Protein AF-A0A6A4FT53-F1 (afdb_monomer)

Foldseek 3Di:
DDPAAAAPLFDPVVVVLVVVLQVVQVVVVAGLLCLQQPFFAAAALAACVVVVQLLQLLQVLRQLQSVLLLCQLLQAHHHDPVVVVVSVVSLLVSLLSLLASLLLLCLVQFQQQSQLSCVVLVCPLSRSQSHFDACPAQLNVVDPADHDDHLRVCVVPPVPVSVQCSVSSRHHCSSCVRGQPGPLSVQQSLLQLQPPPPDPSSHHDLSSLLSHLLVVVDPQDHDPSSDDDCVDGSNVNSNPPPSSPVSNVVQVVCVVVVNRDRDGHDDDDQVVCVDPNRDHQADPVRHGSYHYRDPCNPDRSVRVSVVVPPPPPPDPDDPPPPDPPPDDDDDDDDDDDDDDDDDDDDDDDDDDDDDDDDDDDDDDDDD

pLDDT: mean 78.44, std 23.74, range [24.5, 98.5]

Structure (mmCIF, N/CA/C/O backbone):
data_AF-A0A6A4FT53-F1
#
_entry.id   AF-A0A6A4FT53-F1
#
loop_
_atom_site.group_PDB
_atom_site.id
_atom_site.type_symbol
_atom_site.label_atom_id
_atom_site.label_alt_id
_atom_site.label_comp_id
_atom_site.label_asym_id
_atom_site.label_entity_id
_atom_site.label_seq_id
_atom_site.pdbx_PDB_ins_code
_atom_site.Cartn_x
_atom_site.Cartn_y
_atom_site.Cartn_z
_atom_site.occupancy
_atom_site.B_iso_or_equiv
_atom_site.auth_seq_id
_atom_site.auth_comp_id
_atom_site.auth_asym_id
_atom_site.auth_atom_id
_atom_site.pdbx_PDB_model_num
ATOM 1 N N . MET A 1 1 ? 17.386 -10.279 -20.161 1.00 76.44 1 MET A N 1
ATOM 2 C CA . MET A 1 1 ? 16.541 -9.718 -21.239 1.00 76.44 1 MET A CA 1
ATOM 3 C C . MET A 1 1 ? 15.449 -8.874 -20.601 1.00 76.44 1 MET A C 1
ATOM 5 O O . MET A 1 1 ? 14.926 -9.299 -19.578 1.00 76.44 1 MET A O 1
ATOM 9 N N . ILE A 1 2 ? 15.159 -7.691 -21.154 1.00 86.75 2 ILE A N 1
ATOM 10 C CA . ILE A 1 2 ? 14.081 -6.806 -20.675 1.00 86.75 2 ILE A CA 1
ATOM 11 C C . ILE A 1 2 ? 12.730 -7.513 -20.867 1.00 86.75 2 ILE A C 1
ATOM 13 O O . ILE A 1 2 ? 12.507 -8.111 -21.916 1.00 86.75 2 ILE A O 1
ATOM 17 N N . ASP A 1 3 ? 11.837 -7.451 -19.874 1.00 88.00 3 ASP A N 1
ATOM 18 C CA . ASP A 1 3 ? 10.583 -8.226 -19.852 1.00 88.00 3 ASP A CA 1
ATOM 19 C C . ASP A 1 3 ? 9.341 -7.483 -20.400 1.00 88.00 3 ASP A C 1
ATOM 21 O O . ASP A 1 3 ? 8.204 -7.936 -20.227 1.00 88.00 3 ASP A O 1
ATOM 25 N N . PHE A 1 4 ? 9.555 -6.343 -21.067 1.00 88.25 4 PHE A N 1
ATOM 26 C CA . PHE A 1 4 ? 8.524 -5.521 -21.701 1.00 88.25 4 PHE A CA 1
ATOM 27 C C . PHE A 1 4 ? 9.031 -4.842 -22.983 1.00 88.25 4 PHE A C 1
ATOM 29 O O . PHE A 1 4 ? 10.221 -4.569 -23.146 1.00 88.25 4 PHE A O 1
ATOM 36 N N . GLU A 1 5 ? 8.108 -4.518 -23.890 1.00 89.62 5 GLU A N 1
ATOM 37 C CA . GLU A 1 5 ? 8.435 -3.907 -25.181 1.00 89.62 5 GLU A CA 1
ATOM 38 C C . GLU A 1 5 ? 8.588 -2.383 -25.089 1.00 89.62 5 GLU A C 1
ATOM 40 O O . GLU A 1 5 ? 7.622 -1.630 -24.905 1.00 89.62 5 GLU A O 1
ATOM 45 N N . LEU A 1 6 ? 9.829 -1.926 -25.257 1.00 91.69 6 LEU A N 1
ATOM 46 C CA . LEU A 1 6 ? 10.168 -0.512 -25.376 1.00 91.69 6 LEU A CA 1
ATOM 47 C C . LEU A 1 6 ? 9.720 0.064 -26.718 1.00 91.69 6 LEU A C 1
ATOM 49 O O . LEU A 1 6 ? 9.759 -0.608 -27.748 1.00 91.69 6 LEU A O 1
ATOM 53 N N . SER A 1 7 ? 9.368 1.349 -26.711 1.00 91.25 7 SER A N 1
ATOM 54 C CA . SER A 1 7 ? 9.128 2.090 -27.949 1.00 91.25 7 SER A CA 1
ATOM 55 C C . SER A 1 7 ? 10.342 2.026 -28.885 1.00 91.25 7 SER A C 1
ATOM 57 O O . SER A 1 7 ? 11.454 2.295 -28.429 1.00 91.25 7 SER A O 1
ATOM 59 N N . PRO A 1 8 ? 10.160 1.800 -30.201 1.00 89.69 8 PRO A N 1
ATOM 60 C CA . PRO A 1 8 ? 11.238 1.950 -31.183 1.00 89.69 8 PRO A CA 1
ATOM 61 C C . PRO A 1 8 ? 11.853 3.357 -31.204 1.00 89.69 8 PRO A C 1
ATOM 63 O O . PRO A 1 8 ? 12.970 3.541 -31.668 1.00 89.69 8 PRO A O 1
ATOM 66 N N . ARG A 1 9 ? 11.125 4.360 -30.691 1.00 89.06 9 ARG A N 1
ATOM 67 C CA . ARG A 1 9 ? 11.583 5.753 -30.570 1.00 89.06 9 ARG A CA 1
ATOM 68 C C . ARG A 1 9 ? 12.337 6.031 -29.263 1.00 89.06 9 ARG A C 1
ATOM 70 O O . ARG A 1 9 ? 12.730 7.177 -29.026 1.00 89.06 9 ARG A O 1
ATOM 77 N N . ALA A 1 10 ? 12.479 5.038 -28.383 1.00 91.06 10 ALA A N 1
ATOM 78 C CA . ALA A 1 10 ? 13.237 5.184 -27.146 1.00 91.06 10 ALA A CA 1
ATOM 79 C C . ALA A 1 10 ? 14.712 5.500 -27.469 1.00 91.06 10 ALA A C 1
ATOM 81 O O . ALA A 1 10 ? 15.274 4.870 -28.366 1.00 91.06 10 ALA A O 1
ATOM 82 N N . PRO A 1 11 ? 15.355 6.455 -26.771 1.00 93.50 11 PRO A N 1
ATOM 83 C CA . PRO A 1 11 ? 16.772 6.744 -26.980 1.00 93.50 11 PRO A CA 1
ATOM 84 C C . PRO A 1 11 ? 17.647 5.501 -26.772 1.00 93.50 11 PRO A C 1
ATOM 86 O O . PRO A 1 11 ? 17.415 4.742 -25.832 1.00 93.50 11 PRO A O 1
ATOM 89 N N . ALA A 1 12 ? 18.683 5.316 -27.595 1.00 93.56 12 ALA A N 1
ATOM 90 C CA . ALA A 1 12 ? 19.610 4.189 -27.445 1.00 93.56 12 ALA A CA 1
ATOM 91 C C . ALA A 1 12 ? 20.234 4.088 -26.032 1.00 93.56 12 ALA A C 1
ATOM 93 O O . ALA A 1 12 ? 20.159 3.002 -25.455 1.00 93.56 12 ALA A O 1
ATOM 94 N N . PRO A 1 13 ? 20.687 5.195 -25.393 1.00 94.50 13 PRO A N 1
ATOM 95 C CA . PRO A 1 13 ? 21.227 5.135 -24.031 1.00 94.50 13 PRO A CA 1
ATOM 96 C C . PRO A 1 13 ? 20.232 4.603 -22.995 1.00 94.50 13 PRO A C 1
ATOM 98 O O . PRO A 1 13 ? 20.630 3.967 -22.025 1.00 94.50 13 PRO A O 1
ATOM 101 N N . LEU A 1 14 ? 18.929 4.833 -23.200 1.00 94.62 14 LEU A N 1
ATOM 102 C CA . LEU A 1 14 ? 17.895 4.276 -22.332 1.00 94.62 14 LEU A CA 1
ATOM 103 C C . LEU A 1 14 ? 17.819 2.758 -22.447 1.00 94.62 14 LEU A C 1
ATOM 105 O O . LEU A 1 14 ? 17.670 2.071 -21.441 1.00 94.62 14 LEU A O 1
ATOM 109 N N . ARG A 1 15 ? 17.923 2.223 -23.660 1.00 94.38 15 ARG A N 1
ATOM 110 C CA . ARG A 1 15 ? 17.876 0.778 -23.877 1.00 94.38 15 ARG A CA 1
ATOM 111 C C . ARG A 1 15 ? 19.067 0.086 -23.214 1.00 94.38 15 ARG A C 1
ATOM 113 O O . ARG A 1 15 ? 18.865 -0.864 -22.467 1.00 94.38 15 ARG A O 1
ATOM 120 N N . GLU A 1 16 ? 20.263 0.631 -23.421 1.00 95.56 16 GLU A N 1
ATOM 121 C CA . GLU A 1 16 ? 21.514 0.150 -22.824 1.00 95.56 16 GLU A CA 1
ATOM 122 C C . GLU A 1 16 ? 21.472 0.209 -21.292 1.00 95.56 16 GLU A C 1
ATOM 124 O O . GLU A 1 16 ? 21.745 -0.785 -20.622 1.00 95.56 16 GLU A O 1
ATOM 129 N N . ASP A 1 17 ? 21.060 1.346 -20.720 1.00 96.69 17 ASP A N 1
ATOM 130 C CA . ASP A 1 17 ? 20.955 1.494 -19.267 1.00 96.69 17 ASP A CA 1
ATOM 131 C C . ASP A 1 17 ? 19.949 0.491 -18.675 1.00 96.69 17 ASP A C 1
ATOM 133 O O . ASP A 1 17 ? 20.221 -0.114 -17.638 1.00 96.69 17 ASP A O 1
ATOM 137 N N . LEU A 1 18 ? 18.802 0.262 -19.331 1.00 96.00 18 LEU A N 1
ATOM 138 C CA . LEU A 1 18 ? 17.838 -0.752 -18.893 1.00 96.00 18 LEU A CA 1
ATOM 139 C C . LEU A 1 18 ? 18.421 -2.164 -18.971 1.00 96.00 18 LEU A C 1
ATOM 141 O O . LEU A 1 18 ? 18.241 -2.943 -18.037 1.00 96.00 18 LEU A O 1
ATOM 145 N N . GLU A 1 19 ? 19.138 -2.502 -20.040 1.00 95.56 19 GLU A N 1
ATOM 146 C CA . GLU A 1 19 ? 19.824 -3.791 -20.156 1.00 95.56 19 GLU A CA 1
ATOM 147 C C . GLU A 1 19 ? 20.819 -3.995 -19.007 1.00 95.56 19 GLU A C 1
ATOM 149 O O . GLU A 1 19 ? 20.802 -5.055 -18.377 1.00 95.56 19 GLU A O 1
ATOM 154 N N . VAL A 1 20 ? 21.590 -2.963 -18.646 1.00 96.69 20 VAL A N 1
ATOM 155 C CA . VAL A 1 20 ? 22.498 -2.989 -17.487 1.00 96.69 20 VAL A CA 1
ATOM 156 C C . VAL A 1 20 ? 21.745 -3.260 -16.182 1.00 96.69 20 VAL A C 1
ATOM 158 O O . VAL A 1 20 ? 22.203 -4.079 -15.382 1.00 96.69 20 VAL A O 1
ATOM 161 N N . LEU A 1 21 ? 20.577 -2.642 -15.958 1.00 96.56 21 LEU A N 1
ATOM 162 C CA . LEU A 1 21 ? 19.770 -2.921 -14.760 1.00 96.56 21 LEU A CA 1
ATOM 163 C C . LEU A 1 21 ? 19.343 -4.395 -14.695 1.00 96.56 21 LEU A C 1
ATOM 165 O O . LEU A 1 21 ? 19.454 -5.026 -13.643 1.00 96.56 21 LEU A O 1
ATOM 169 N N . TYR A 1 22 ? 18.886 -4.955 -15.817 1.00 95.94 22 TYR A N 1
ATOM 170 C CA . TYR A 1 22 ? 18.464 -6.355 -15.890 1.00 95.94 22 TYR A CA 1
ATOM 171 C C . TYR A 1 22 ? 19.632 -7.327 -15.711 1.00 95.94 22 TYR A C 1
ATOM 173 O O . TYR A 1 22 ? 19.480 -8.331 -15.017 1.00 95.94 22 TYR A O 1
ATOM 181 N N . VAL A 1 23 ? 20.795 -7.034 -16.297 1.00 96.50 23 VAL A N 1
ATOM 182 C CA . VAL A 1 23 ? 22.018 -7.825 -16.095 1.00 96.50 23 VAL A CA 1
ATOM 183 C C . VAL A 1 23 ? 22.434 -7.787 -14.628 1.00 96.50 23 VAL A C 1
ATOM 185 O O . VAL A 1 23 ? 22.694 -8.837 -14.044 1.00 96.50 23 VAL A O 1
ATOM 188 N N . LYS A 1 24 ? 22.427 -6.605 -14.000 1.00 96.12 24 LYS A N 1
ATOM 189 C CA . LYS A 1 24 ? 22.779 -6.450 -12.584 1.00 96.12 24 LYS A CA 1
ATOM 190 C C . LYS A 1 24 ? 21.848 -7.242 -11.667 1.00 96.12 24 LYS A C 1
ATOM 192 O O . LYS A 1 24 ? 22.337 -7.906 -10.755 1.00 96.12 24 LYS A O 1
ATOM 197 N N . ALA A 1 25 ? 20.540 -7.204 -11.912 1.00 94.75 25 ALA A N 1
ATOM 198 C CA . ALA A 1 25 ? 19.585 -7.991 -11.137 1.00 94.75 25 ALA A CA 1
ATOM 199 C C . ALA A 1 25 ? 19.778 -9.496 -11.344 1.00 94.75 25 ALA A C 1
ATOM 201 O O . ALA A 1 25 ? 19.898 -10.245 -10.374 1.00 94.75 25 ALA A O 1
ATOM 202 N N . SER A 1 26 ? 19.931 -9.922 -12.601 1.00 94.00 26 SER A N 1
ATOM 203 C CA . SER A 1 26 ? 20.176 -11.323 -12.940 1.00 94.00 26 SER A CA 1
ATOM 204 C C . SER A 1 26 ? 21.463 -11.863 -12.314 1.00 94.00 26 SER A C 1
ATOM 206 O O . SER A 1 26 ? 21.488 -13.023 -11.913 1.00 94.00 26 SER A O 1
ATOM 208 N N . ALA A 1 27 ? 22.512 -11.043 -12.193 1.00 95.69 27 ALA A N 1
ATOM 209 C CA . ALA A 1 27 ? 23.763 -11.424 -11.535 1.00 95.69 27 ALA A CA 1
ATOM 210 C C . ALA A 1 27 ? 23.586 -11.730 -10.034 1.00 95.69 27 ALA A C 1
ATOM 212 O O . ALA A 1 27 ? 24.384 -12.468 -9.469 1.00 95.69 27 ALA A O 1
ATOM 213 N N . HIS A 1 28 ? 22.528 -11.207 -9.406 1.00 92.19 28 HIS A N 1
ATOM 214 C CA . HIS A 1 28 ? 22.146 -11.511 -8.023 1.00 92.19 28 HIS A CA 1
ATOM 215 C C . HIS A 1 28 ? 21.069 -12.606 -7.933 1.00 92.19 28 HIS A C 1
ATOM 217 O O . HIS A 1 28 ? 20.523 -12.837 -6.859 1.00 92.19 28 HIS A O 1
ATOM 223 N N . GLY A 1 29 ? 20.710 -13.254 -9.049 1.00 91.50 29 GLY A N 1
ATOM 224 C CA . GLY A 1 29 ? 19.608 -14.222 -9.091 1.00 91.50 29 GLY A CA 1
ATOM 225 C C . GLY A 1 29 ? 18.229 -13.594 -8.855 1.00 91.50 29 GLY A C 1
ATOM 226 O O . GLY A 1 29 ? 17.283 -14.297 -8.515 1.00 91.50 29 GLY A O 1
ATOM 227 N N . MET A 1 30 ? 18.108 -12.275 -9.024 1.00 91.81 30 MET A N 1
ATOM 228 C CA . MET A 1 30 ? 16.894 -11.511 -8.751 1.00 91.81 30 MET A CA 1
ATOM 229 C C . MET A 1 30 ? 16.343 -10.871 -10.023 1.00 91.81 30 MET A C 1
ATOM 231 O O . MET A 1 30 ? 17.030 -10.666 -11.024 1.00 91.81 30 MET A O 1
ATOM 235 N N . THR A 1 31 ? 15.074 -10.493 -9.973 1.00 92.69 31 THR A N 1
ATOM 236 C CA . THR A 1 31 ? 14.484 -9.585 -10.959 1.00 92.69 31 THR A CA 1
ATOM 237 C C . THR A 1 31 ? 14.728 -8.132 -10.549 1.00 92.69 31 THR A C 1
ATOM 239 O O . THR A 1 31 ? 14.998 -7.834 -9.384 1.00 92.69 31 THR A O 1
ATOM 242 N N . VAL A 1 32 ? 14.596 -7.198 -11.494 1.00 93.50 32 VAL A N 1
ATOM 243 C CA . VAL A 1 32 ? 14.769 -5.760 -11.215 1.00 93.50 32 VAL A CA 1
ATOM 244 C C . VAL A 1 32 ? 13.807 -5.253 -10.137 1.00 93.50 32 VAL A C 1
ATOM 246 O O . VAL A 1 32 ? 14.190 -4.444 -9.295 1.00 93.50 32 VAL A O 1
ATOM 249 N N . TYR A 1 33 ? 12.580 -5.776 -10.110 1.00 90.75 33 TYR A N 1
ATOM 250 C CA . TYR A 1 33 ? 11.595 -5.421 -9.096 1.00 90.75 33 TYR A CA 1
ATOM 251 C C . TYR A 1 33 ? 11.855 -6.121 -7.758 1.00 90.75 33 TYR A C 1
ATOM 253 O O . TYR A 1 33 ? 11.608 -5.500 -6.742 1.00 90.75 33 TYR A O 1
ATOM 261 N N . MET A 1 34 ? 12.404 -7.340 -7.696 1.00 91.12 34 MET A N 1
ATOM 262 C CA . MET A 1 34 ? 12.825 -7.928 -6.407 1.00 91.12 34 MET A CA 1
ATOM 263 C C . MET A 1 34 ? 13.900 -7.077 -5.718 1.00 91.12 34 MET A C 1
ATOM 265 O O . MET A 1 34 ? 13.804 -6.830 -4.522 1.00 91.12 34 MET A O 1
ATOM 269 N N . MET A 1 35 ? 14.882 -6.573 -6.476 1.00 91.88 35 MET A N 1
ATOM 270 C CA . MET A 1 35 ? 15.926 -5.701 -5.922 1.00 91.88 35 MET A CA 1
ATOM 271 C C . MET A 1 35 ? 15.386 -4.344 -5.464 1.00 91.88 35 MET A C 1
ATOM 273 O O . MET A 1 35 ? 15.753 -3.854 -4.401 1.00 91.88 35 MET A O 1
ATOM 277 N N . ALA A 1 36 ? 14.524 -3.722 -6.272 1.00 90.38 36 ALA A N 1
ATOM 278 C CA . ALA A 1 36 ? 13.943 -2.426 -5.935 1.00 90.38 36 ALA A CA 1
ATOM 279 C C . ALA A 1 36 ? 12.970 -2.505 -4.753 1.00 90.38 36 ALA A C 1
ATOM 281 O O . ALA A 1 36 ? 12.739 -1.508 -4.073 1.00 90.38 36 ALA A O 1
ATOM 282 N N . TYR A 1 37 ? 12.377 -3.678 -4.546 1.00 90.50 37 TYR A N 1
ATOM 283 C CA . TYR A 1 37 ? 11.222 -3.886 -3.693 1.00 90.50 37 TYR A CA 1
ATOM 284 C C . TYR A 1 37 ? 11.323 -5.239 -2.954 1.00 90.50 37 TYR A C 1
ATOM 286 O O . TYR A 1 37 ? 10.538 -6.161 -3.225 1.00 90.50 37 TYR A O 1
ATOM 294 N N . PRO A 1 38 ? 12.305 -5.374 -2.038 1.00 90.88 38 PRO A N 1
ATOM 295 C CA . PRO A 1 38 ? 12.610 -6.635 -1.366 1.00 90.88 38 PRO A CA 1
ATOM 296 C C . PRO A 1 38 ? 11.547 -6.993 -0.326 1.00 90.88 38 PRO A C 1
ATOM 298 O O . PRO A 1 38 ? 11.022 -6.114 0.345 1.00 90.88 38 PRO A O 1
ATOM 301 N N . TRP A 1 39 ? 11.234 -8.279 -0.174 1.00 92.50 39 TRP A N 1
ATOM 302 C CA . TRP A 1 39 ? 10.344 -8.769 0.889 1.00 92.50 39 TRP A CA 1
ATOM 303 C C . TRP A 1 39 ? 11.066 -9.611 1.938 1.00 92.50 39 TRP A C 1
ATOM 305 O O . TRP A 1 39 ? 10.780 -9.529 3.128 1.00 92.50 39 TRP A O 1
ATOM 315 N N . VAL A 1 40 ? 11.972 -10.477 1.493 1.00 92.81 40 VAL A N 1
ATOM 316 C CA . VAL A 1 40 ? 12.726 -11.339 2.402 1.00 92.81 40 VAL A CA 1
ATOM 317 C C . VAL A 1 40 ? 13.591 -10.466 3.300 1.00 92.81 40 VAL A C 1
ATOM 319 O O . VAL A 1 40 ? 14.225 -9.528 2.824 1.00 92.81 40 VAL A O 1
ATOM 322 N N . GLU A 1 41 ? 13.567 -10.774 4.593 1.00 91.69 41 GLU A N 1
ATOM 323 C CA . GLU A 1 41 ? 14.288 -10.071 5.654 1.00 91.69 41 GLU A CA 1
ATOM 324 C C . GLU A 1 41 ? 13.903 -8.596 5.817 1.00 91.69 41 GLU A C 1
ATOM 326 O O . GLU A 1 41 ? 14.555 -7.860 6.554 1.00 91.69 41 GLU A O 1
ATOM 331 N N . ILE A 1 42 ? 12.808 -8.154 5.186 1.00 89.31 42 ILE A N 1
ATOM 332 C CA . ILE A 1 42 ? 12.298 -6.813 5.430 1.00 89.31 42 ILE A CA 1
ATOM 333 C C . ILE A 1 42 ? 11.623 -6.771 6.796 1.00 89.31 42 ILE A C 1
ATOM 335 O O . ILE A 1 42 ? 10.781 -7.604 7.126 1.00 89.31 42 ILE A O 1
ATOM 339 N N . GLN A 1 43 ? 12.003 -5.789 7.592 1.00 89.69 43 GLN A N 1
ATOM 340 C CA . GLN A 1 43 ? 11.436 -5.562 8.906 1.00 89.69 43 GLN A CA 1
ATOM 341 C C . GLN A 1 43 ? 10.093 -4.853 8.787 1.00 89.69 43 GLN A C 1
ATOM 343 O O . GLN A 1 43 ? 10.037 -3.809 8.142 1.00 89.69 43 GLN A O 1
ATOM 348 N N . LEU A 1 44 ? 9.032 -5.414 9.367 1.00 91.19 44 LEU A N 1
ATOM 349 C CA . LEU A 1 44 ? 7.673 -4.861 9.328 1.00 91.19 44 LEU A CA 1
ATOM 350 C C . LEU A 1 44 ? 7.388 -3.930 10.520 1.00 91.19 44 LEU A C 1
ATOM 352 O O . LEU A 1 44 ? 8.178 -3.838 11.450 1.00 91.19 44 LEU A O 1
ATOM 356 N N . TRP A 1 45 ? 6.228 -3.259 10.514 1.00 90.06 45 TRP A N 1
ATOM 357 C CA . TRP A 1 45 ? 5.710 -2.468 11.651 1.00 90.06 45 TRP A CA 1
ATOM 358 C C . TRP A 1 45 ? 4.756 -3.253 12.574 1.00 90.06 45 TRP A C 1
ATOM 360 O O . TRP A 1 45 ? 4.120 -2.685 13.464 1.00 90.06 45 TRP A O 1
ATOM 370 N N . TYR A 1 46 ? 4.609 -4.553 12.329 1.00 91.19 46 TYR A N 1
ATOM 371 C CA . TYR A 1 46 ? 3.770 -5.478 13.086 1.00 91.19 46 TYR A CA 1
ATOM 372 C C . TYR A 1 46 ? 4.408 -6.865 13.069 1.00 91.19 46 TYR A C 1
ATOM 374 O O . TYR A 1 46 ? 5.091 -7.201 12.101 1.00 91.19 46 TYR A O 1
ATOM 382 N N . ASP A 1 47 ? 4.171 -7.673 14.102 1.00 92.00 47 ASP A N 1
ATOM 383 C CA . ASP A 1 47 ? 4.643 -9.058 14.131 1.00 92.00 47 ASP A CA 1
ATOM 384 C C . ASP A 1 47 ? 3.770 -9.938 13.205 1.00 92.00 47 ASP A C 1
ATOM 386 O O . ASP A 1 47 ? 2.559 -10.064 13.427 1.00 92.00 47 ASP A O 1
ATOM 390 N N . PRO A 1 48 ? 4.346 -10.563 12.159 1.00 93.62 48 PRO A N 1
ATOM 391 C CA . PRO A 1 48 ? 3.646 -11.530 11.312 1.00 93.62 48 PRO A CA 1
ATOM 392 C C . PRO A 1 48 ? 2.975 -12.693 12.059 1.00 93.62 48 PRO A C 1
ATOM 394 O O . PRO A 1 48 ? 2.001 -13.263 11.567 1.00 93.62 48 PRO A O 1
ATOM 397 N N . SER A 1 49 ? 3.517 -13.082 13.211 1.00 93.19 49 SER A N 1
ATOM 398 C CA . SER A 1 49 ? 3.042 -14.194 14.040 1.00 93.19 49 SER A CA 1
ATOM 399 C C . SER A 1 49 ? 1.828 -13.801 14.872 1.00 93.19 49 SER A C 1
ATOM 401 O O . SER A 1 49 ? 0.912 -14.610 15.008 1.00 93.19 49 SER A O 1
ATOM 403 N N . GLU A 1 50 ? 1.788 -12.561 15.365 1.00 92.44 50 GLU A N 1
ATOM 404 C CA . GLU A 1 50 ? 0.624 -12.003 16.066 1.00 92.44 50 GLU A CA 1
ATOM 405 C C . GLU A 1 50 ? -0.514 -11.662 15.096 1.00 92.44 50 GLU A C 1
ATOM 407 O O . GLU A 1 50 ? -1.686 -11.867 15.412 1.00 92.44 50 GLU A O 1
ATOM 412 N N . TYR A 1 51 ? -0.180 -11.189 13.888 1.00 93.81 51 TYR A N 1
ATOM 413 C CA . TYR A 1 51 ? -1.154 -10.760 12.878 1.00 93.81 51 TYR A CA 1
ATOM 414 C C . TYR A 1 51 ? -1.019 -11.552 11.566 1.00 93.81 51 TYR A C 1
ATOM 416 O O . TYR A 1 51 ? -0.756 -10.964 10.508 1.00 93.81 51 TYR A O 1
ATOM 424 N N . PRO A 1 52 ? -1.234 -12.883 11.580 1.00 94.06 52 PRO A N 1
ATOM 425 C CA . PRO A 1 52 ? -0.999 -13.739 10.417 1.00 94.06 52 PRO A CA 1
ATOM 426 C C . PRO A 1 52 ? -1.897 -13.377 9.234 1.00 94.06 52 PRO A C 1
ATOM 428 O O . PRO A 1 52 ? -1.454 -13.386 8.090 1.00 94.06 52 PRO A O 1
ATOM 431 N N . GLU A 1 53 ? -3.147 -12.997 9.488 1.00 94.38 53 GLU A N 1
ATOM 432 C CA . GLU A 1 53 ? -4.088 -12.637 8.427 1.00 94.38 53 GLU A CA 1
ATOM 433 C C . GLU A 1 53 ? -3.708 -11.315 7.745 1.00 94.38 53 GLU A C 1
ATOM 435 O O . GLU A 1 53 ? -3.699 -11.224 6.516 1.00 94.38 53 GLU A O 1
ATOM 440 N N . LEU A 1 54 ? -3.294 -10.314 8.532 1.00 94.56 54 LEU A N 1
ATOM 441 C CA . LEU A 1 54 ? -2.737 -9.067 8.003 1.00 94.56 54 LEU A CA 1
ATOM 442 C C . LEU A 1 54 ? -1.464 -9.338 7.197 1.00 94.56 54 LEU A C 1
ATOM 444 O O . LEU A 1 54 ? -1.240 -8.730 6.150 1.00 94.56 54 LEU A O 1
ATOM 448 N N . HIS A 1 55 ? -0.635 -10.270 7.672 1.00 95.19 55 HIS A N 1
ATOM 449 C CA . HIS A 1 55 ? 0.589 -10.666 6.997 1.00 95.19 55 HIS A CA 1
ATOM 450 C C . HIS A 1 55 ? 0.337 -11.294 5.624 1.00 95.19 55 HIS A C 1
ATOM 452 O O . HIS A 1 55 ? 1.030 -10.947 4.665 1.00 95.19 55 HIS A O 1
ATOM 458 N N . VAL A 1 56 ? -0.683 -12.147 5.496 1.00 95.50 56 VAL A N 1
ATOM 459 C CA . VAL A 1 56 ? -1.087 -12.718 4.203 1.00 95.50 56 VAL A CA 1
ATOM 460 C C . VAL A 1 56 ? -1.491 -11.622 3.218 1.00 95.50 56 VAL A C 1
ATOM 462 O O . VAL A 1 56 ? -1.005 -11.612 2.085 1.00 95.50 56 VAL A O 1
ATOM 465 N N . GLU A 1 57 ? -2.339 -10.676 3.630 1.00 94.19 57 GLU A N 1
ATOM 466 C CA . GLU A 1 57 ? -2.766 -9.584 2.745 1.00 94.19 57 GLU A CA 1
ATOM 467 C C . GLU A 1 57 ? -1.611 -8.661 2.366 1.00 94.19 57 GLU A C 1
ATOM 469 O O . GLU A 1 57 ? -1.500 -8.270 1.201 1.00 94.19 57 GLU A O 1
ATOM 474 N N . HIS A 1 58 ? -0.703 -8.372 3.301 1.00 94.31 58 HIS A N 1
ATOM 475 C CA . HIS A 1 58 ? 0.497 -7.600 2.999 1.00 94.31 58 HIS A CA 1
ATOM 476 C C . HIS A 1 58 ? 1.351 -8.302 1.945 1.00 94.31 58 HIS A C 1
ATOM 478 O O . HIS A 1 58 ? 1.682 -7.698 0.927 1.00 94.31 58 HIS A O 1
ATOM 484 N N . TRP A 1 59 ? 1.653 -9.588 2.144 1.00 94.81 59 TRP A N 1
ATOM 485 C CA . TRP A 1 59 ? 2.451 -10.366 1.202 1.00 94.81 59 TRP A CA 1
ATOM 486 C C . TRP A 1 59 ? 1.793 -10.422 -0.180 1.00 94.81 59 TRP A C 1
ATOM 488 O O . TRP A 1 59 ? 2.446 -10.162 -1.190 1.00 94.81 59 TRP A O 1
ATOM 498 N N . ARG A 1 60 ? 0.479 -10.679 -0.252 1.00 93.81 60 ARG A N 1
ATOM 499 C CA . ARG A 1 60 ? -0.265 -10.695 -1.522 1.00 93.81 60 ARG A CA 1
ATOM 500 C C . ARG A 1 60 ? -0.197 -9.350 -2.226 1.00 93.81 60 ARG A C 1
ATOM 502 O O . ARG A 1 60 ? 0.116 -9.300 -3.418 1.00 93.81 60 ARG A O 1
ATOM 509 N N . PHE A 1 61 ? -0.487 -8.268 -1.511 1.00 92.31 61 PHE A N 1
ATOM 510 C CA . PHE A 1 61 ? -0.380 -6.912 -2.038 1.00 92.31 61 PHE A CA 1
ATOM 511 C C . PHE A 1 61 ? 1.037 -6.637 -2.560 1.00 92.31 61 PHE A C 1
ATOM 513 O O . PHE A 1 61 ? 1.198 -6.140 -3.677 1.00 92.31 61 PHE A O 1
ATOM 520 N N . TRP A 1 62 ? 2.056 -7.026 -1.795 1.00 92.31 62 TRP A N 1
ATOM 521 C CA . TRP A 1 62 ? 3.462 -6.834 -2.125 1.00 92.31 62 TRP A CA 1
ATOM 522 C C . TRP A 1 62 ? 3.864 -7.559 -3.408 1.00 92.31 62 TRP A C 1
ATOM 524 O O . TRP A 1 62 ? 4.356 -6.934 -4.353 1.00 92.31 62 TRP A O 1
ATOM 534 N N . MET A 1 63 ? 3.587 -8.862 -3.479 1.00 92.94 63 MET A N 1
ATOM 535 C CA . MET A 1 63 ? 3.973 -9.707 -4.609 1.00 92.94 63 MET A CA 1
ATOM 536 C C . MET A 1 63 ? 3.241 -9.329 -5.896 1.00 92.94 63 MET A C 1
ATOM 538 O O . MET A 1 63 ? 3.847 -9.303 -6.968 1.00 92.94 63 MET A O 1
ATOM 542 N N . ASN A 1 64 ? 1.958 -8.966 -5.803 1.00 91.44 64 ASN A N 1
ATOM 543 C CA . ASN A 1 64 ? 1.189 -8.500 -6.960 1.00 91.44 64 ASN A CA 1
ATOM 544 C C . ASN A 1 64 ? 1.567 -7.070 -7.386 1.00 91.44 64 ASN A C 1
ATOM 546 O O . ASN A 1 64 ? 1.516 -6.740 -8.573 1.00 91.44 64 ASN A O 1
ATOM 550 N N . GLY A 1 65 ? 1.924 -6.210 -6.430 1.00 90.88 65 GLY A N 1
ATOM 551 C CA . GLY A 1 65 ? 2.133 -4.783 -6.649 1.00 90.88 65 GLY A CA 1
ATOM 552 C C . GLY A 1 65 ? 3.536 -4.412 -7.124 1.00 90.88 65 GLY A C 1
ATOM 553 O O . GLY A 1 65 ? 3.667 -3.522 -7.964 1.00 90.88 65 GLY A O 1
ATOM 554 N N . ARG A 1 66 ? 4.590 -5.085 -6.640 1.00 90.12 66 ARG A N 1
ATOM 555 C CA . ARG A 1 66 ? 5.986 -4.629 -6.806 1.00 90.12 66 ARG A CA 1
ATOM 556 C C . ARG A 1 66 ? 6.404 -4.367 -8.252 1.00 90.12 66 ARG A C 1
ATOM 558 O O . ARG A 1 66 ? 6.947 -3.309 -8.558 1.00 90.12 66 ARG A O 1
ATOM 565 N N . ARG A 1 67 ? 6.081 -5.279 -9.177 1.00 91.56 67 ARG A N 1
ATOM 566 C CA . ARG A 1 67 ? 6.368 -5.087 -10.610 1.00 91.56 67 ARG A CA 1
ATOM 567 C C . ARG A 1 67 ? 5.619 -3.876 -11.164 1.00 91.56 67 ARG A C 1
ATOM 569 O O . ARG A 1 67 ? 6.183 -3.087 -11.914 1.00 91.56 67 ARG A O 1
ATOM 576 N N . VAL A 1 68 ? 4.349 -3.730 -10.797 1.00 91.12 68 VAL A N 1
ATOM 577 C CA . VAL A 1 68 ? 3.483 -2.650 -11.282 1.00 91.12 68 VAL A CA 1
ATOM 578 C C . VAL A 1 68 ? 3.994 -1.291 -10.809 1.00 91.12 68 VAL A C 1
ATOM 580 O O . VAL A 1 68 ? 4.065 -0.359 -11.611 1.00 91.12 68 VAL A O 1
ATOM 583 N N . PHE A 1 69 ? 4.375 -1.180 -9.535 1.00 88.81 69 PHE A N 1
ATOM 584 C CA . PHE A 1 69 ? 4.951 0.047 -8.991 1.00 88.81 69 PHE A CA 1
ATOM 585 C C . PHE A 1 69 ? 6.308 0.356 -9.619 1.00 88.81 69 PHE A C 1
ATOM 587 O O . PHE A 1 69 ? 6.540 1.505 -9.977 1.00 88.81 69 PHE A O 1
ATOM 594 N N . TRP A 1 70 ? 7.136 -0.657 -9.886 1.00 90.50 70 TRP A N 1
ATOM 595 C CA . TRP A 1 70 ? 8.439 -0.465 -10.529 1.00 90.50 70 TRP A CA 1
ATOM 596 C C . TRP A 1 70 ? 8.290 0.068 -11.953 1.00 90.50 70 TRP A C 1
ATOM 598 O O . TRP A 1 70 ? 8.865 1.096 -12.306 1.00 90.50 70 TRP A O 1
ATOM 608 N N . GLU A 1 71 ? 7.448 -0.584 -12.763 1.00 90.06 71 GLU A N 1
ATOM 609 C CA . GLU A 1 71 ? 7.150 -0.146 -14.130 1.00 90.06 71 GLU A CA 1
ATOM 610 C C . GLU A 1 71 ? 6.561 1.271 -14.155 1.00 90.06 71 GLU A C 1
ATOM 612 O O . GLU A 1 71 ? 6.833 2.045 -15.079 1.00 90.06 71 GLU A O 1
ATOM 617 N N . TRP A 1 72 ? 5.738 1.612 -13.158 1.00 87.94 72 TRP A N 1
ATOM 618 C CA . TRP A 1 72 ? 5.133 2.933 -13.047 1.00 87.94 72 TRP A CA 1
ATOM 619 C C . TRP A 1 72 ? 6.129 4.008 -12.600 1.00 87.94 72 TRP A C 1
ATOM 621 O O . TRP A 1 72 ? 6.160 5.076 -13.204 1.00 87.94 72 TRP A O 1
ATOM 631 N N . GLY A 1 73 ? 6.937 3.742 -11.572 1.00 86.12 73 GLY A N 1
ATOM 632 C CA . GLY A 1 73 ? 7.940 4.670 -11.045 1.00 86.12 73 GLY A CA 1
ATOM 633 C C . GLY A 1 73 ? 9.061 4.940 -12.0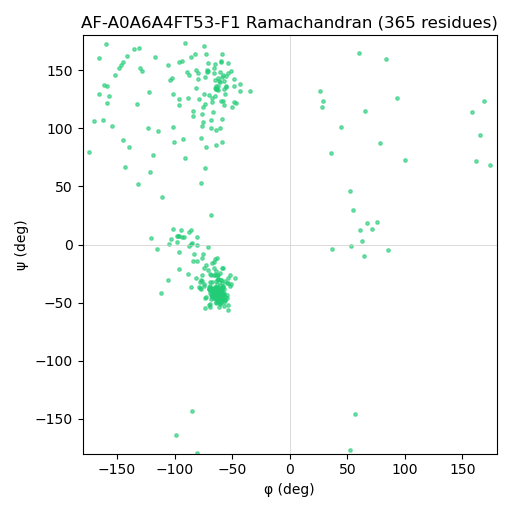47 1.00 86.12 73 GLY A C 1
ATOM 634 O O . GLY A 1 73 ? 9.500 6.079 -12.204 1.00 86.12 73 GLY A O 1
ATOM 635 N N . LEU A 1 74 ? 9.468 3.911 -12.795 1.00 88.81 74 LEU A N 1
ATOM 636 C CA . LEU A 1 74 ? 10.427 4.049 -13.885 1.00 88.81 74 LEU A CA 1
ATOM 637 C C . LEU A 1 74 ? 9.840 4.826 -15.071 1.00 88.81 74 LEU A C 1
ATOM 639 O O . LEU A 1 74 ? 10.541 5.625 -15.684 1.00 88.81 74 LEU A O 1
ATOM 643 N N . HIS A 1 75 ? 8.562 4.590 -15.388 1.00 88.69 75 HIS A N 1
ATOM 644 C CA . HIS A 1 75 ? 7.823 5.213 -16.489 1.00 88.69 75 HIS A CA 1
ATOM 645 C C . HIS A 1 75 ? 8.536 5.107 -17.857 1.00 88.69 75 HIS A C 1
ATOM 647 O O . HIS A 1 75 ? 8.608 6.066 -18.628 1.00 88.69 75 HIS A O 1
ATOM 653 N N . ALA A 1 76 ? 9.047 3.918 -18.192 1.00 90.94 76 ALA A N 1
ATOM 654 C CA . ALA A 1 76 ? 9.695 3.673 -19.484 1.00 90.94 76 ALA A CA 1
ATOM 655 C C . ALA A 1 76 ? 8.706 3.798 -20.673 1.00 90.94 76 ALA A C 1
ATOM 657 O O . ALA A 1 76 ? 7.564 3.327 -20.545 1.00 90.94 76 ALA A O 1
ATOM 658 N N . PRO A 1 77 ? 9.125 4.360 -21.826 1.00 90.94 77 PRO A N 1
ATOM 659 C CA . PRO A 1 77 ? 8.289 4.528 -23.014 1.00 90.94 77 PRO A CA 1
ATOM 660 C C . PRO A 1 77 ? 7.931 3.176 -23.634 1.00 90.94 77 PRO A C 1
ATOM 662 O O . PRO A 1 77 ? 8.805 2.370 -23.957 1.00 90.94 77 PRO A O 1
ATOM 665 N N . LEU A 1 78 ? 6.637 2.934 -23.830 1.00 90.94 78 LEU A N 1
ATOM 666 C CA . LEU A 1 78 ? 6.121 1.681 -24.387 1.00 90.94 78 LEU A CA 1
ATOM 667 C C . LEU A 1 78 ? 5.878 1.767 -25.891 1.00 90.94 78 LEU A C 1
ATOM 669 O O . LEU A 1 78 ? 5.659 2.846 -26.438 1.00 90.94 78 LEU A O 1
ATOM 673 N N . THR A 1 79 ? 5.869 0.605 -26.543 1.00 89.19 79 THR A N 1
ATOM 674 C CA . THR A 1 79 ? 5.649 0.479 -27.993 1.00 89.19 79 THR A CA 1
ATOM 675 C C . THR A 1 79 ? 4.302 1.029 -28.476 1.00 89.19 79 THR A C 1
ATOM 677 O O . THR A 1 79 ? 4.207 1.547 -29.586 1.00 89.19 79 THR A O 1
ATOM 680 N N . SER A 1 80 ? 3.257 0.976 -27.640 1.00 88.00 80 SER A N 1
ATOM 681 C CA . SER A 1 80 ? 1.901 1.359 -28.039 1.00 88.00 80 SER A CA 1
ATOM 682 C C . SER A 1 80 ? 1.090 2.025 -26.926 1.00 88.00 80 SER A C 1
ATOM 684 O O . SER A 1 80 ? 1.292 1.794 -25.728 1.00 88.00 80 SER A O 1
ATOM 686 N N . ASN A 1 81 ? 0.082 2.800 -27.337 1.00 85.44 81 ASN A N 1
ATOM 687 C CA . ASN A 1 81 ? -0.929 3.361 -26.436 1.00 85.44 81 ASN A CA 1
ATOM 688 C C . ASN A 1 81 ? -1.750 2.273 -25.721 1.00 85.44 81 ASN A C 1
ATOM 690 O O . ASN A 1 81 ? -2.190 2.477 -24.586 1.00 85.44 81 ASN A O 1
ATOM 694 N N . ALA A 1 82 ? -1.931 1.108 -26.352 1.00 90.06 82 ALA A N 1
ATOM 695 C CA . ALA A 1 82 ? -2.584 -0.042 -25.734 1.00 90.06 82 ALA A CA 1
ATOM 696 C C . ALA A 1 82 ? -1.761 -0.570 -24.547 1.00 90.06 82 ALA A C 1
ATOM 698 O O . ALA A 1 82 ? -2.302 -0.758 -23.456 1.00 90.06 82 ALA A O 1
ATOM 699 N N . ALA A 1 83 ? -0.441 -0.707 -24.712 1.00 89.06 83 ALA A N 1
ATOM 700 C CA . ALA A 1 83 ? 0.455 -1.125 -23.638 1.00 89.06 83 ALA A CA 1
ATOM 701 C C . ALA A 1 83 ? 0.477 -0.103 -22.482 1.00 89.06 83 ALA A C 1
ATOM 703 O O . ALA A 1 83 ? 0.422 -0.484 -21.310 1.00 89.06 83 ALA A O 1
ATOM 704 N N . LEU A 1 84 ? 0.463 1.201 -22.791 1.00 86.50 84 LEU A N 1
ATOM 705 C CA . LEU A 1 84 ? 0.342 2.258 -21.779 1.00 86.50 84 LEU A CA 1
ATOM 706 C C . LEU A 1 84 ? -0.997 2.198 -21.030 1.00 86.50 84 LEU A C 1
ATOM 708 O O . LEU A 1 84 ? -1.030 2.318 -19.803 1.00 86.50 84 LEU A O 1
ATOM 712 N N . THR A 1 85 ? -2.098 1.973 -21.746 1.00 89.12 85 THR A N 1
ATOM 713 C CA . THR A 1 85 ? -3.427 1.784 -21.148 1.00 89.12 85 THR A CA 1
ATOM 714 C C . THR A 1 85 ? -3.440 0.579 -20.213 1.00 89.12 85 THR A C 1
ATOM 716 O O . THR A 1 85 ? -3.935 0.677 -19.089 1.00 89.12 85 THR A O 1
ATOM 719 N N . GLN A 1 86 ? -2.833 -0.536 -20.621 1.00 91.62 86 GLN A N 1
ATOM 720 C CA . GLN A 1 86 ? -2.737 -1.728 -19.785 1.00 91.62 86 GLN A CA 1
ATOM 721 C C . GLN A 1 86 ? -1.882 -1.489 -18.535 1.00 91.62 86 GLN A C 1
ATOM 723 O O . GLN A 1 86 ? -2.260 -1.915 -17.442 1.00 91.62 86 GLN A O 1
ATOM 728 N N . ARG A 1 87 ? -0.769 -0.751 -18.649 1.00 90.56 87 ARG A N 1
ATOM 729 C CA . ARG A 1 87 ? 0.028 -0.326 -17.488 1.00 90.56 87 ARG A CA 1
ATOM 730 C C . ARG A 1 87 ? -0.807 0.507 -16.510 1.00 90.56 87 ARG A C 1
ATOM 732 O O . ARG A 1 87 ? -0.782 0.236 -15.313 1.00 90.56 87 ARG A O 1
ATOM 739 N N . ARG A 1 88 ? -1.592 1.474 -17.003 1.00 88.69 88 ARG A N 1
ATOM 740 C CA . ARG A 1 88 ? -2.493 2.295 -16.167 1.00 88.69 88 ARG A CA 1
ATOM 741 C C . ARG A 1 88 ? -3.542 1.444 -15.451 1.00 88.69 88 ARG A C 1
ATOM 743 O O . ARG A 1 88 ? -3.729 1.620 -14.252 1.00 88.69 88 ARG A O 1
ATOM 750 N N . LYS A 1 89 ? -4.176 0.493 -16.148 1.00 91.56 89 LYS A N 1
ATOM 751 C CA . LYS A 1 89 ? -5.146 -0.439 -15.544 1.00 91.56 89 LYS A CA 1
ATOM 752 C C . LYS A 1 89 ? -4.514 -1.272 -14.427 1.00 91.56 89 LYS A C 1
ATOM 754 O O . LYS A 1 89 ? -5.062 -1.321 -13.330 1.00 91.56 89 LYS A O 1
ATOM 759 N N . ARG A 1 90 ? -3.331 -1.853 -14.672 1.00 92.62 90 ARG A N 1
ATOM 760 C CA . ARG A 1 90 ? -2.569 -2.591 -13.648 1.00 92.62 90 ARG A CA 1
ATOM 761 C C . ARG A 1 90 ? -2.242 -1.704 -12.445 1.00 92.62 90 ARG A C 1
ATOM 763 O O . ARG A 1 90 ? -2.451 -2.130 -11.314 1.00 92.62 90 ARG A O 1
ATOM 770 N N . LYS A 1 91 ? -1.814 -0.455 -12.676 1.00 89.44 91 LYS A N 1
ATOM 771 C CA . LYS A 1 91 ? -1.566 0.523 -11.604 1.00 89.44 91 LYS A CA 1
ATOM 772 C C . LYS A 1 91 ? -2.816 0.775 -10.763 1.00 89.44 91 LYS A C 1
ATOM 774 O O . LYS A 1 91 ? -2.728 0.759 -9.542 1.00 89.44 91 LYS A O 1
ATOM 779 N N . MET A 1 92 ? -3.969 0.997 -11.395 1.00 89.06 92 MET A N 1
ATOM 780 C CA . MET A 1 92 ? -5.223 1.226 -10.669 1.00 89.06 92 MET A CA 1
ATOM 781 C C . MET A 1 92 ? -5.600 0.027 -9.794 1.00 89.06 92 MET A C 1
ATOM 783 O O . MET A 1 92 ? -5.934 0.220 -8.631 1.00 89.06 92 MET A O 1
ATOM 787 N N . ALA A 1 93 ? -5.462 -1.198 -10.309 1.00 91.75 93 ALA A N 1
ATOM 788 C CA . ALA A 1 93 ? -5.702 -2.410 -9.525 1.00 91.75 93 ALA A CA 1
ATOM 789 C C . ALA A 1 93 ? -4.730 -2.545 -8.336 1.00 91.75 93 ALA A C 1
ATOM 791 O O . ALA A 1 93 ? -5.158 -2.844 -7.225 1.00 91.75 93 ALA A O 1
ATOM 792 N N . ALA A 1 94 ? -3.438 -2.257 -8.536 1.00 91.62 94 ALA A N 1
ATOM 793 C CA . ALA A 1 94 ? -2.447 -2.273 -7.456 1.00 91.62 94 ALA A CA 1
ATOM 794 C C . ALA A 1 94 ? -2.727 -1.201 -6.384 1.00 91.62 94 ALA A C 1
ATOM 796 O O . ALA A 1 94 ? -2.538 -1.445 -5.194 1.00 91.62 94 ALA A O 1
ATOM 797 N N . VAL A 1 95 ? -3.219 -0.023 -6.785 1.00 89.88 95 VAL A N 1
ATOM 798 C CA . VAL A 1 95 ? -3.650 1.030 -5.851 1.00 89.88 95 VAL A CA 1
ATOM 799 C C . VAL A 1 95 ? -4.895 0.606 -5.068 1.00 89.88 95 VAL A C 1
ATOM 801 O O . VAL A 1 95 ? -4.938 0.848 -3.866 1.00 89.88 95 VAL A O 1
ATOM 804 N N . ALA A 1 96 ? -5.866 -0.056 -5.699 1.00 91.31 96 ALA A N 1
ATOM 805 C CA . ALA A 1 96 ? -7.034 -0.591 -4.998 1.00 91.31 96 ALA A CA 1
ATOM 806 C C . ALA A 1 96 ? -6.631 -1.660 -3.965 1.00 91.31 96 ALA A C 1
ATOM 808 O O . ALA A 1 96 ? -7.041 -1.583 -2.810 1.00 91.31 96 ALA A O 1
ATOM 809 N N . ALA A 1 97 ? -5.741 -2.593 -4.331 1.00 92.50 97 ALA A N 1
ATOM 810 C CA . ALA A 1 97 ? -5.194 -3.585 -3.398 1.00 92.50 97 ALA A CA 1
ATOM 811 C C . ALA A 1 97 ? -4.466 -2.928 -2.209 1.00 92.50 97 ALA A C 1
ATOM 813 O O . ALA A 1 97 ? -4.625 -3.356 -1.067 1.00 92.50 97 ALA A O 1
ATOM 814 N N . ARG A 1 98 ? -3.740 -1.827 -2.450 1.00 92.44 98 ARG A N 1
ATOM 815 C CA . ARG A 1 98 ? -3.130 -1.025 -1.379 1.00 92.44 98 ARG A CA 1
ATOM 816 C C . ARG A 1 98 ? -4.175 -0.460 -0.418 1.00 92.44 98 ARG A C 1
ATOM 818 O O . ARG A 1 98 ? -3.950 -0.466 0.785 1.00 92.44 98 ARG A O 1
ATOM 825 N N . LEU A 1 99 ? -5.307 0.038 -0.920 1.00 93.19 99 LEU A N 1
ATOM 826 C CA . LEU A 1 99 ? -6.374 0.576 -0.068 1.00 93.19 99 LEU A CA 1
ATOM 827 C C . LEU A 1 99 ? -7.077 -0.512 0.748 1.00 93.19 99 LEU A C 1
ATOM 829 O O . LEU A 1 99 ? -7.473 -0.242 1.882 1.00 93.19 99 LEU A O 1
ATOM 833 N N . VAL A 1 100 ? -7.184 -1.735 0.223 1.00 93.75 100 VAL A N 1
ATOM 834 C CA . VAL A 1 100 ? -7.643 -2.901 0.996 1.00 93.75 100 VAL A CA 1
ATOM 835 C C . VAL A 1 100 ? -6.678 -3.181 2.147 1.00 93.75 100 VAL A C 1
ATOM 837 O O . VAL A 1 100 ? -7.100 -3.242 3.299 1.00 93.75 100 VAL A O 1
ATOM 840 N N . PHE A 1 101 ? -5.377 -3.242 1.864 1.00 94.31 101 PHE A N 1
ATOM 841 C CA . PHE A 1 101 ? -4.368 -3.469 2.894 1.00 94.31 101 PHE A CA 1
ATOM 842 C C . PHE A 1 101 ? -4.327 -2.348 3.951 1.00 94.31 101 PHE A C 1
ATOM 844 O O . PHE A 1 101 ? -4.306 -2.623 5.152 1.00 94.31 101 PHE A O 1
ATOM 851 N N . ILE A 1 102 ? -4.394 -1.075 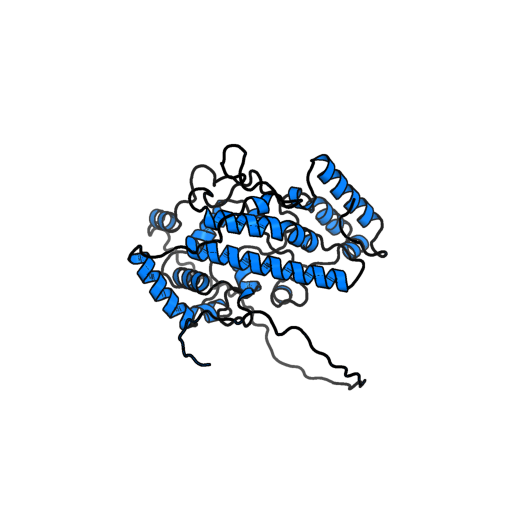3.541 1.00 95.00 102 ILE A N 1
ATOM 852 C CA . ILE A 1 102 ? -4.482 0.062 4.476 1.00 95.00 102 ILE A CA 1
ATOM 853 C C . ILE A 1 102 ? -5.776 -0.009 5.295 1.00 95.00 102 ILE A C 1
ATOM 855 O O . ILE A 1 102 ? -5.765 0.274 6.492 1.00 95.00 102 ILE A O 1
ATOM 859 N N . SER A 1 103 ? -6.890 -0.414 4.681 1.00 96.75 103 SER A N 1
ATOM 860 C CA . SER A 1 103 ? -8.149 -0.605 5.404 1.00 96.75 103 SER A CA 1
ATOM 861 C C . SER A 1 103 ? -8.008 -1.650 6.505 1.00 96.75 103 SER A C 1
ATOM 863 O O . SER A 1 103 ? -8.480 -1.416 7.613 1.00 96.75 103 SER A O 1
ATOM 865 N N . MET A 1 104 ? -7.325 -2.760 6.221 1.00 96.19 104 MET A N 1
ATOM 866 C CA . MET A 1 104 ? -7.066 -3.804 7.207 1.00 96.19 104 MET A CA 1
ATOM 867 C C . MET A 1 104 ? -6.191 -3.288 8.354 1.00 96.19 104 MET A C 1
ATOM 869 O O . MET A 1 104 ? -6.543 -3.487 9.508 1.00 96.19 104 MET A O 1
ATOM 873 N N . ASN A 1 105 ? -5.129 -2.526 8.063 1.00 95.69 105 ASN A N 1
ATOM 874 C CA . ASN A 1 105 ? -4.302 -1.900 9.103 1.00 95.69 105 ASN A CA 1
ATOM 875 C C . ASN A 1 105 ? -5.116 -0.958 10.010 1.00 95.69 105 ASN A C 1
ATOM 877 O O . ASN A 1 105 ? -5.041 -1.070 11.230 1.00 95.69 105 ASN A O 1
ATOM 881 N N . ASN A 1 106 ? -5.928 -0.067 9.430 1.00 96.88 106 ASN A N 1
ATOM 882 C CA . ASN A 1 106 ? -6.779 0.853 10.198 1.00 96.88 106 ASN A CA 1
ATOM 883 C C . ASN A 1 106 ? -7.824 0.109 11.035 1.00 96.88 106 ASN A C 1
ATOM 885 O O . ASN A 1 106 ? -8.124 0.503 12.161 1.00 96.88 106 ASN A O 1
ATOM 889 N N . ALA A 1 107 ? -8.392 -0.963 10.487 1.00 96.88 107 ALA A N 1
ATOM 890 C CA . ALA A 1 107 ? -9.369 -1.776 11.188 1.00 96.88 107 ALA A CA 1
ATOM 891 C C . ALA A 1 107 ? -8.745 -2.559 12.352 1.00 96.88 107 ALA A C 1
ATOM 893 O O . ALA A 1 107 ? -9.361 -2.630 13.412 1.00 96.88 107 ALA A O 1
ATOM 894 N N . THR A 1 108 ? -7.533 -3.088 12.178 1.00 95.56 108 THR A N 1
ATOM 895 C CA . THR A 1 108 ? -6.805 -3.838 13.208 1.00 95.56 108 THR A CA 1
ATOM 896 C C . THR A 1 108 ? -6.267 -2.918 14.299 1.00 95.56 108 THR A C 1
ATOM 898 O O . THR A 1 108 ? -6.576 -3.104 15.469 1.00 95.56 108 THR A O 1
ATOM 901 N N . PHE A 1 109 ? -5.500 -1.890 13.936 1.00 94.31 109 PHE A N 1
ATOM 902 C CA . PHE A 1 109 ? -4.749 -1.093 14.910 1.00 94.31 109 PHE A CA 1
ATOM 903 C C . PHE A 1 109 ? -5.470 0.182 15.350 1.00 94.31 109 PHE A C 1
ATOM 905 O O . PHE A 1 109 ? -5.181 0.712 16.416 1.00 94.31 109 PHE A O 1
ATOM 912 N N . GLY A 1 110 ? -6.425 0.678 14.562 1.00 95.69 110 GLY A N 1
ATOM 913 C CA . GLY A 1 110 ? -6.821 2.086 14.633 1.00 95.69 110 GLY A CA 1
ATOM 914 C C . GLY A 1 110 ? -5.884 2.944 13.785 1.00 95.69 110 GLY A C 1
ATOM 915 O O . GLY A 1 110 ? -4.786 2.525 13.420 1.00 95.69 110 GLY A O 1
ATOM 916 N N . TYR A 1 111 ? -6.335 4.136 13.421 1.00 96.25 111 TYR A N 1
ATOM 917 C CA . TYR A 1 111 ? -5.626 5.013 12.499 1.00 96.25 111 TYR A CA 1
ATOM 918 C C . TYR A 1 111 ? -4.352 5.594 13.117 1.00 96.25 111 TYR A C 1
ATOM 920 O O . TYR A 1 111 ? -3.281 5.443 12.534 1.00 96.25 111 TYR A O 1
ATOM 928 N N . TYR A 1 112 ? -4.420 6.199 14.304 1.00 94.75 112 TYR A N 1
ATOM 929 C CA . TYR A 1 112 ? -3.233 6.782 14.946 1.00 94.75 112 TYR A CA 1
ATOM 930 C C . TYR A 1 112 ? -2.207 5.727 15.336 1.00 94.75 112 TYR A C 1
ATOM 932 O O . TYR A 1 112 ? -1.018 5.908 15.092 1.00 94.75 112 TYR A O 1
ATOM 940 N N . ASN A 1 113 ? -2.668 4.588 15.843 1.00 93.19 113 ASN A N 1
ATOM 941 C CA . ASN A 1 113 ? -1.802 3.469 16.187 1.00 93.19 113 ASN A CA 1
ATOM 942 C C . ASN A 1 113 ? -1.097 2.876 14.963 1.00 93.19 113 ASN A C 1
ATOM 944 O O . ASN A 1 113 ? 0.104 2.607 14.992 1.00 93.19 113 ASN A O 1
ATOM 948 N N . PHE A 1 114 ? -1.814 2.729 13.851 1.00 93.44 114 PHE A N 1
ATOM 949 C CA . PHE A 1 114 ? -1.209 2.328 12.589 1.00 93.44 114 PHE A CA 1
ATOM 950 C C . PHE A 1 114 ? -0.170 3.348 12.094 1.00 93.44 114 PHE A C 1
ATOM 952 O O . PHE A 1 114 ? 0.936 2.954 11.721 1.00 93.44 114 PHE A O 1
ATOM 959 N N . LEU A 1 115 ? -0.485 4.648 12.117 1.00 92.19 115 LEU A N 1
ATOM 960 C CA . LEU A 1 115 ? 0.462 5.692 11.715 1.00 92.19 115 LEU A CA 1
ATOM 961 C C . LEU A 1 115 ? 1.702 5.722 12.612 1.00 92.19 115 LEU A C 1
ATOM 963 O O . LEU A 1 115 ? 2.813 5.841 12.096 1.00 92.19 115 LEU A O 1
ATOM 967 N N . HIS A 1 116 ? 1.523 5.565 13.925 1.00 90.56 116 HIS A N 1
ATOM 968 C CA . HIS A 1 116 ? 2.614 5.473 14.887 1.00 90.56 116 HIS A CA 1
ATOM 969 C C . HIS A 1 116 ? 3.554 4.319 14.540 1.00 90.56 116 HIS A C 1
ATOM 971 O O . HIS A 1 116 ? 4.749 4.538 14.352 1.00 90.56 116 HIS A O 1
ATOM 977 N N . ARG A 1 117 ? 3.003 3.112 14.368 1.00 89.56 117 ARG A N 1
ATOM 978 C CA . ARG A 1 117 ? 3.763 1.905 14.016 1.00 89.56 117 ARG A CA 1
ATOM 979 C C . ARG A 1 117 ? 4.516 2.072 12.697 1.00 89.56 117 ARG A C 1
ATOM 981 O O . ARG A 1 117 ? 5.707 1.771 12.621 1.00 89.56 117 ARG A O 1
ATOM 988 N N . LEU A 1 118 ? 3.841 2.593 11.673 1.00 88.00 118 LEU A N 1
ATOM 989 C CA . LEU A 1 118 ? 4.430 2.816 10.355 1.00 88.00 118 LEU A CA 1
ATOM 990 C C . LEU A 1 118 ? 5.596 3.814 10.415 1.00 88.00 118 LEU A C 1
ATOM 992 O O . LEU A 1 118 ? 6.664 3.534 9.875 1.00 88.00 118 LEU A O 1
ATOM 996 N N . GLU A 1 119 ? 5.412 4.961 11.070 1.00 87.00 119 GLU A N 1
ATOM 997 C CA . GLU A 1 119 ? 6.446 5.998 11.172 1.00 87.00 119 GLU A CA 1
ATOM 998 C C . GLU A 1 119 ? 7.612 5.578 12.069 1.00 87.00 119 GLU A C 1
ATOM 1000 O O . GLU A 1 119 ? 8.760 5.863 11.733 1.00 87.00 119 GLU A O 1
ATOM 1005 N N . TYR A 1 120 ? 7.334 4.882 13.176 1.00 84.38 120 TYR A N 1
ATOM 1006 C CA . TYR A 1 120 ? 8.357 4.412 14.110 1.00 84.38 120 TYR A CA 1
ATOM 1007 C C . TYR A 1 120 ? 9.274 3.365 13.478 1.00 84.38 120 TYR A C 1
ATOM 1009 O O . TYR A 1 120 ? 10.481 3.412 13.682 1.00 84.38 120 TYR A O 1
ATOM 1017 N N . SER A 1 121 ? 8.724 2.469 12.648 1.00 80.44 121 SER A N 1
ATOM 1018 C CA . SER A 1 121 ? 9.521 1.439 11.968 1.00 80.44 121 SER A CA 1
ATOM 1019 C C . SER A 1 121 ? 10.638 2.008 11.083 1.00 80.44 121 SER A C 1
ATOM 1021 O O . SER A 1 121 ? 11.543 1.276 10.697 1.00 80.44 121 SER A O 1
ATOM 1023 N N . GLY A 1 122 ? 10.555 3.284 10.675 1.00 73.44 122 GLY A N 1
ATOM 1024 C CA . GLY A 1 122 ? 11.511 3.927 9.765 1.00 73.44 122 GLY A CA 1
ATOM 1025 C C . GLY A 1 122 ? 11.539 3.337 8.346 1.00 73.44 122 GLY A C 1
ATOM 1026 O O . GLY A 1 122 ? 12.121 3.926 7.429 1.00 73.44 122 GLY A O 1
ATOM 1027 N N . ASN A 1 123 ? 10.868 2.205 8.121 1.00 72.94 123 ASN A N 1
ATOM 1028 C CA . ASN A 1 123 ? 10.913 1.446 6.888 1.00 72.94 123 ASN A CA 1
ATOM 1029 C C . ASN A 1 123 ? 9.816 1.900 5.918 1.00 72.94 123 ASN A C 1
ATOM 1031 O O . ASN A 1 123 ? 8.802 1.246 5.673 1.00 72.94 123 ASN A O 1
ATOM 1035 N N . THR A 1 124 ? 10.054 3.069 5.327 1.00 63.59 124 THR A N 1
ATOM 1036 C CA . THR A 1 124 ? 9.157 3.713 4.350 1.00 63.59 124 THR A CA 1
ATOM 1037 C C . THR A 1 124 ? 8.953 2.913 3.055 1.00 63.59 124 THR A C 1
ATOM 1039 O O . THR A 1 124 ? 8.032 3.204 2.290 1.00 63.59 124 THR A O 1
ATOM 1042 N N . LEU A 1 125 ? 9.759 1.870 2.821 1.00 67.25 125 LEU A N 1
ATOM 1043 C CA . LEU A 1 125 ? 9.634 0.965 1.674 1.00 67.25 125 LEU A CA 1
ATOM 1044 C C . LEU A 1 125 ? 8.319 0.192 1.699 1.00 67.25 125 LEU A C 1
ATOM 1046 O O . LEU A 1 125 ? 7.747 -0.103 0.657 1.00 67.25 125 LEU A O 1
ATOM 1050 N N . LEU A 1 126 ? 7.824 -0.095 2.898 1.00 70.69 126 LEU A N 1
ATOM 1051 C CA . LEU A 1 126 ? 6.755 -1.050 3.157 1.00 70.69 126 LEU A CA 1
ATOM 1052 C C . LEU A 1 126 ? 5.351 -0.615 2.705 1.00 70.69 126 LEU A C 1
ATOM 1054 O O . LEU A 1 126 ? 4.390 -1.364 2.850 1.00 70.69 126 LEU A O 1
ATOM 1058 N N . MET A 1 127 ? 5.203 0.595 2.165 1.00 72.69 127 MET A N 1
ATOM 1059 C CA . MET A 1 127 ? 3.897 1.145 1.792 1.00 72.69 127 MET A CA 1
ATOM 1060 C C . MET A 1 127 ? 3.745 1.507 0.319 1.00 72.69 127 MET A C 1
ATOM 1062 O O . MET A 1 127 ? 2.702 2.048 -0.063 1.00 72.69 127 MET A O 1
ATOM 1066 N N . TRP A 1 128 ? 4.752 1.181 -0.504 1.00 66.44 128 TRP A N 1
ATOM 1067 C CA . TRP A 1 128 ? 4.793 1.428 -1.950 1.00 66.44 128 TRP A CA 1
ATOM 1068 C C . TRP A 1 128 ? 4.122 2.736 -2.334 1.00 66.44 128 TRP A C 1
ATOM 1070 O O . TRP A 1 128 ? 2.966 2.765 -2.784 1.00 66.44 128 TRP A O 1
ATOM 1080 N N . TRP A 1 129 ? 4.819 3.848 -2.141 1.00 66.38 129 TRP A N 1
ATOM 1081 C CA . TRP A 1 129 ? 4.273 5.159 -2.448 1.00 66.38 129 TRP A CA 1
ATOM 1082 C C . TRP A 1 129 ? 4.228 5.403 -3.966 1.00 66.38 129 TRP A C 1
ATOM 1084 O O . TRP A 1 129 ? 4.891 6.277 -4.466 1.00 66.38 129 TRP A O 1
ATOM 1094 N N . GLY A 1 130 ? 3.399 4.643 -4.695 1.00 58.81 130 GLY A N 1
ATOM 1095 C CA . GLY A 1 130 ? 2.538 5.009 -5.835 1.00 58.81 130 GLY A CA 1
ATOM 1096 C C . GLY A 1 130 ? 3.099 5.736 -7.063 1.00 58.81 130 GLY A C 1
ATOM 1097 O O . GLY A 1 130 ? 2.311 6.007 -7.986 1.00 58.81 130 GLY A O 1
ATOM 1098 N N . GLY A 1 131 ? 4.390 6.060 -7.087 1.00 59.72 131 GLY A N 1
ATOM 1099 C CA . GLY A 1 131 ? 4.984 7.062 -7.959 1.00 59.72 131 GLY A CA 1
ATOM 1100 C C . GLY A 1 131 ? 4.283 8.427 -7.911 1.00 59.72 131 GLY A C 1
ATOM 1101 O O . GLY A 1 131 ? 3.304 8.658 -7.197 1.00 59.72 131 GLY A O 1
ATOM 1102 N N . LEU A 1 132 ? 4.768 9.342 -8.747 1.00 57.09 132 LEU A N 1
ATOM 1103 C CA . LEU A 1 132 ? 4.176 10.666 -8.931 1.00 57.09 132 LEU A CA 1
ATOM 1104 C C . LEU A 1 132 ? 2.720 10.560 -9.443 1.00 57.09 132 LEU A C 1
ATOM 1106 O O . LEU A 1 132 ? 2.434 9.720 -10.316 1.00 57.09 132 LEU A O 1
ATOM 1110 N N . PRO A 1 133 ? 1.788 11.396 -8.942 1.00 53.62 133 PRO A N 1
ATOM 1111 C CA . PRO A 1 133 ? 0.453 11.494 -9.513 1.00 53.62 133 PRO A CA 1
ATOM 1112 C C . PRO A 1 133 ? 0.525 11.883 -10.998 1.00 53.62 133 PRO A C 1
ATOM 1114 O O . PRO A 1 133 ? 1.418 12.605 -11.446 1.00 53.62 133 PRO A O 1
ATOM 1117 N N . GLY A 1 134 ? -0.407 11.359 -11.797 1.00 49.62 134 GLY A N 1
ATOM 1118 C CA . GLY A 1 134 ? -0.496 11.724 -13.211 1.00 49.62 134 GLY A CA 1
ATOM 1119 C C . GLY A 1 134 ? -1.023 13.153 -13.376 1.00 49.62 134 GLY A C 1
ATOM 1120 O O . GLY A 1 134 ? -1.847 13.588 -12.569 1.00 49.62 134 GLY A O 1
ATOM 1121 N N . LYS A 1 135 ? -0.612 13.837 -14.455 1.00 45.16 135 LYS A N 1
ATOM 1122 C CA . LYS A 1 135 ? -1.005 15.223 -14.807 1.00 45.16 135 LYS A CA 1
ATOM 1123 C C . LYS A 1 135 ? -2.514 15.504 -14.728 1.00 45.16 135 LYS A C 1
ATOM 1125 O O . LYS A 1 135 ? -2.908 16.630 -14.478 1.00 45.16 135 LYS A O 1
ATOM 1130 N N . THR A 1 136 ? -3.353 14.491 -14.947 1.00 38.44 136 THR A N 1
ATOM 1131 C CA . THR A 1 136 ? -4.819 14.616 -15.021 1.00 38.44 136 THR A CA 1
ATOM 1132 C C . THR A 1 136 ? -5.546 14.141 -13.761 1.00 38.44 136 THR A C 1
ATOM 1134 O O . THR A 1 136 ? -6.768 14.033 -13.764 1.00 38.44 136 THR A O 1
ATOM 1137 N N . SER A 1 137 ? -4.820 13.766 -12.704 1.00 47.78 137 SER A N 1
ATOM 1138 C CA . SER A 1 137 ? -5.436 13.404 -11.422 1.00 47.78 137 SER A CA 1
ATOM 1139 C C . SER A 1 137 ? -5.634 14.652 -10.565 1.00 47.78 137 SER A C 1
ATOM 1141 O O . SER A 1 137 ? -4.786 15.539 -10.594 1.00 47.78 137 SER A O 1
ATOM 1143 N N . SER A 1 138 ? -6.703 14.702 -9.765 1.00 47.53 138 SER A N 1
ATOM 1144 C CA . SER A 1 138 ? -6.921 15.771 -8.773 1.00 47.53 138 SER A CA 1
ATOM 1145 C C . SER A 1 138 ? -5.727 15.930 -7.821 1.00 47.53 138 SER A C 1
ATOM 1147 O O . SER A 1 138 ? -5.375 17.039 -7.436 1.00 47.53 138 SER A O 1
ATOM 1149 N N . ALA A 1 139 ? -5.047 14.823 -7.506 1.00 44.50 139 ALA A N 1
ATOM 1150 C CA . ALA A 1 139 ? -3.780 14.807 -6.780 1.00 44.50 139 ALA A CA 1
ATOM 1151 C C . ALA A 1 139 ? -2.636 15.502 -7.537 1.00 44.50 139 ALA A C 1
ATOM 1153 O O . ALA A 1 139 ? -1.808 16.144 -6.909 1.00 44.50 139 ALA A O 1
ATOM 1154 N N . GLY A 1 140 ? -2.582 15.367 -8.865 1.00 46.09 140 GLY A N 1
ATOM 1155 C CA . GLY A 1 140 ? -1.555 15.954 -9.730 1.00 46.09 140 GLY A CA 1
ATOM 1156 C C . GLY A 1 140 ? -1.746 17.446 -9.991 1.00 46.09 140 GLY A C 1
ATOM 1157 O O . GLY A 1 140 ? -0.757 18.152 -10.144 1.00 46.09 140 GLY A O 1
ATOM 1158 N N . SER A 1 141 ? -2.991 17.934 -9.996 1.00 44.22 141 SER A N 1
ATOM 1159 C CA . SER A 1 141 ? -3.283 19.375 -10.027 1.00 44.22 141 SER A CA 1
ATOM 1160 C C . SER A 1 141 ? -3.056 20.053 -8.671 1.00 44.22 141 SER A C 1
ATOM 1162 O O . SER A 1 141 ? -2.791 21.246 -8.629 1.00 44.22 141 SER A O 1
ATOM 1164 N N . ALA A 1 142 ? -3.162 19.297 -7.571 1.00 42.47 142 ALA A N 1
ATOM 1165 C CA . ALA A 1 142 ? -2.941 19.766 -6.201 1.00 42.47 142 ALA A CA 1
ATOM 1166 C C . ALA A 1 142 ? -1.475 19.660 -5.739 1.00 42.47 142 ALA A C 1
ATOM 1168 O O . ALA A 1 142 ? -1.053 20.387 -4.842 1.00 42.47 142 ALA A O 1
ATOM 1169 N N . SER A 1 143 ? -0.687 18.745 -6.312 1.00 40.34 143 SER A N 1
ATOM 1170 C CA . SER A 1 143 ? 0.725 18.587 -5.973 1.00 40.34 143 SER A CA 1
ATOM 1171 C C . SER A 1 143 ? 1.579 19.573 -6.769 1.00 40.34 143 SER A C 1
ATOM 1173 O O . SER A 1 143 ? 1.741 19.403 -7.975 1.00 40.34 143 SER A O 1
ATOM 1175 N N . ALA A 1 144 ? 2.225 20.525 -6.095 1.00 34.78 144 ALA A N 1
ATOM 1176 C CA . ALA A 1 144 ? 3.276 21.383 -6.660 1.00 34.78 144 ALA A CA 1
ATOM 1177 C C . ALA A 1 144 ? 4.588 20.618 -6.991 1.00 34.78 144 ALA A C 1
ATOM 1179 O O . ALA A 1 144 ? 5.677 21.187 -6.962 1.00 34.78 144 ALA A O 1
ATOM 1180 N N . GLY A 1 145 ? 4.505 19.308 -7.250 1.00 39.84 145 GLY A N 1
ATOM 1181 C CA . GLY A 1 145 ? 5.635 18.429 -7.544 1.00 39.84 145 GLY A CA 1
ATOM 1182 C C . GLY A 1 145 ? 5.712 18.061 -9.031 1.00 39.84 145 GLY A C 1
ATOM 1183 O O . GLY A 1 145 ? 4.687 18.056 -9.718 1.00 39.84 145 GLY A O 1
ATOM 1184 N N . PRO A 1 146 ? 6.906 17.727 -9.554 1.00 42.50 146 PRO A N 1
ATOM 1185 C CA . PRO A 1 146 ? 7.073 17.343 -10.951 1.00 42.50 146 PRO A CA 1
ATOM 1186 C C . PRO A 1 146 ? 6.228 16.104 -11.255 1.00 42.50 146 PRO A C 1
ATOM 1188 O O . PRO A 1 146 ? 6.358 15.079 -10.602 1.00 42.50 146 PRO A O 1
ATOM 1191 N N . THR A 1 147 ? 5.342 16.179 -12.244 1.00 53.72 147 THR A N 1
ATOM 1192 C CA . THR A 1 147 ? 4.533 15.027 -12.680 1.00 53.72 147 THR A CA 1
ATOM 1193 C C . THR A 1 147 ? 5.408 13.919 -13.271 1.00 53.72 147 THR A C 1
ATOM 1195 O O . THR A 1 147 ? 6.494 14.209 -13.768 1.00 53.72 147 THR A O 1
ATOM 1198 N N . SER A 1 148 ? 4.951 12.658 -13.255 1.00 63.03 148 SER A N 1
ATOM 1199 C CA . SER A 1 148 ? 5.720 11.544 -13.840 1.00 63.03 148 SER A CA 1
ATOM 1200 C C . SER A 1 148 ? 5.959 11.782 -15.339 1.00 63.03 148 SER A C 1
ATOM 1202 O O . SER A 1 148 ? 5.053 11.625 -16.157 1.00 63.03 148 SER A O 1
ATOM 1204 N N . GLU A 1 149 ? 7.160 12.244 -15.681 1.00 72.81 149 GLU A N 1
ATOM 1205 C CA . GLU A 1 149 ? 7.629 12.404 -17.055 1.00 72.81 149 GLU A CA 1
ATOM 1206 C C . GLU A 1 149 ? 8.079 11.052 -17.617 1.00 72.81 149 GLU A C 1
ATOM 1208 O O . GLU A 1 149 ? 8.677 10.240 -16.900 1.00 72.81 149 GLU A O 1
ATOM 1213 N N . ASP A 1 150 ? 7.800 10.841 -18.905 1.00 85.12 150 ASP A N 1
ATOM 1214 C CA . ASP A 1 150 ? 8.298 9.701 -19.665 1.00 85.12 150 ASP A CA 1
ATOM 1215 C C . ASP A 1 150 ? 9.829 9.636 -19.609 1.00 85.12 150 ASP A C 1
ATOM 1217 O O . ASP A 1 150 ? 10.523 10.613 -19.895 1.00 85.12 150 ASP A O 1
ATOM 1221 N N . LEU A 1 151 ? 10.366 8.466 -19.262 1.00 89.19 151 LEU A N 1
ATOM 1222 C CA . LEU A 1 151 ? 11.804 8.296 -19.073 1.00 89.19 151 LEU A CA 1
ATOM 1223 C C . LEU A 1 151 ? 12.611 8.552 -20.354 1.00 89.19 151 LEU A C 1
ATOM 1225 O O . LEU A 1 151 ? 13.758 8.990 -20.280 1.00 89.19 151 LEU A O 1
ATOM 1229 N N . GLY A 1 152 ? 12.028 8.282 -21.525 1.00 89.88 152 GLY A N 1
ATOM 1230 C CA . GLY A 1 152 ? 12.661 8.551 -22.811 1.00 89.88 152 GLY A CA 1
ATOM 1231 C C . GLY A 1 152 ? 12.756 10.043 -23.101 1.00 89.88 152 GLY A C 1
ATOM 1232 O O . GLY A 1 152 ? 13.778 10.495 -23.609 1.00 89.88 152 GLY A O 1
ATOM 1233 N N . GLU A 1 153 ? 11.732 10.816 -22.743 1.00 89.00 153 GLU A N 1
ATOM 1234 C CA . GLU A 1 153 ? 11.775 12.276 -22.859 1.00 89.00 153 GLU A CA 1
ATOM 1235 C C . GLU A 1 153 ? 12.763 12.894 -21.864 1.00 89.00 153 GLU A C 1
ATOM 1237 O O . GLU A 1 153 ? 13.614 13.699 -22.255 1.00 89.00 153 GLU A O 1
ATOM 1242 N N . MET A 1 154 ? 12.748 12.415 -20.618 1.00 90.19 154 MET A N 1
ATOM 1243 C CA . MET A 1 154 ? 13.715 12.812 -19.594 1.00 90.19 154 MET A CA 1
ATOM 1244 C C . MET A 1 154 ? 15.156 12.533 -20.046 1.00 90.19 154 MET A C 1
ATOM 1246 O O . MET A 1 154 ? 16.031 13.381 -19.893 1.00 90.19 154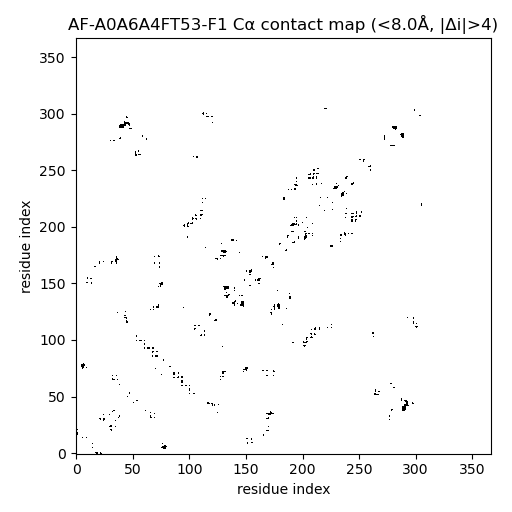 MET A O 1
ATOM 1250 N N . CYS A 1 155 ? 15.403 11.382 -20.680 1.00 92.38 155 CYS A N 1
ATOM 1251 C CA . CYS A 1 155 ? 16.707 11.030 -21.245 1.00 92.38 155 CYS A CA 1
ATOM 1252 C C . CYS A 1 155 ? 17.203 12.056 -22.281 1.00 92.38 155 CYS A C 1
ATOM 1254 O O . CYS A 1 155 ? 18.398 12.353 -22.321 1.00 92.38 155 CYS A O 1
ATOM 1256 N N . ARG A 1 156 ? 16.301 12.634 -23.088 1.00 91.50 156 ARG A N 1
ATOM 1257 C CA . ARG A 1 156 ? 16.655 13.645 -24.099 1.00 91.50 156 ARG A CA 1
ATOM 1258 C C . ARG A 1 156 ? 16.905 15.026 -23.500 1.00 91.50 156 ARG A C 1
ATOM 1260 O O . ARG A 1 156 ? 17.772 15.741 -23.992 1.00 91.50 156 ARG A O 1
ATOM 1267 N N . ARG A 1 157 ? 16.127 15.423 -22.488 1.00 92.12 157 ARG A N 1
ATOM 1268 C CA . ARG A 1 157 ? 16.058 16.824 -22.025 1.00 92.12 157 ARG A CA 1
ATOM 1269 C C . ARG A 1 157 ? 16.775 17.088 -20.713 1.00 92.12 157 ARG A C 1
ATOM 1271 O O . ARG A 1 157 ? 17.277 18.189 -20.519 1.00 92.12 157 ARG A O 1
ATOM 1278 N N . ASN A 1 158 ? 16.842 16.098 -19.826 1.00 89.56 158 ASN A N 1
ATOM 1279 C CA . ASN A 1 158 ? 17.424 16.244 -18.498 1.00 89.56 158 ASN A CA 1
ATOM 1280 C C . ASN A 1 158 ? 18.248 15.007 -18.117 1.00 89.56 158 ASN A C 1
ATOM 1282 O O . ASN A 1 158 ? 17.799 14.100 -17.415 1.00 89.56 158 ASN A O 1
ATOM 1286 N N . LYS A 1 159 ? 19.507 14.991 -18.568 1.00 90.62 159 LYS A N 1
ATOM 1287 C CA . LYS A 1 159 ? 20.434 13.874 -18.337 1.00 90.62 159 LYS A CA 1
ATOM 1288 C C . LYS A 1 159 ? 20.673 13.592 -16.848 1.00 90.62 159 LYS A C 1
ATOM 1290 O O . LYS A 1 159 ? 20.868 12.433 -16.484 1.00 90.62 159 LYS A O 1
ATOM 1295 N N . PHE A 1 160 ? 20.663 14.621 -15.997 1.00 91.25 160 PHE A N 1
ATOM 1296 C CA . PHE A 1 160 ? 20.894 14.471 -14.559 1.00 91.25 160 PHE A CA 1
ATOM 1297 C C . PHE A 1 160 ? 19.731 13.748 -13.871 1.00 91.25 160 PHE A C 1
ATOM 1299 O O . PHE A 1 160 ? 19.950 12.740 -13.195 1.00 91.25 160 PHE A O 1
ATOM 1306 N N . GLU A 1 161 ? 18.493 14.206 -14.081 1.00 88.69 161 GLU A N 1
ATOM 1307 C CA . GLU A 1 161 ? 17.308 13.541 -13.523 1.00 88.69 161 GLU A CA 1
ATOM 1308 C C . GLU A 1 161 ? 17.131 12.135 -14.093 1.00 88.69 161 GLU A C 1
ATOM 1310 O O . GLU A 1 161 ? 16.884 11.190 -13.339 1.00 88.69 161 GLU A O 1
ATOM 1315 N N . TYR A 1 162 ? 17.361 11.979 -15.399 1.00 92.50 162 TYR A N 1
ATOM 1316 C CA . TYR A 1 162 ? 17.353 10.687 -16.074 1.00 92.50 162 TYR A CA 1
ATOM 1317 C C . TYR A 1 162 ? 18.298 9.689 -15.396 1.00 92.50 162 TYR A C 1
ATOM 1319 O O . TYR A 1 162 ? 17.874 8.616 -14.955 1.00 92.50 162 TYR A O 1
ATOM 1327 N N . LYS A 1 163 ? 19.582 10.050 -15.261 1.00 93.31 163 LYS A N 1
ATOM 1328 C CA . LYS A 1 163 ? 20.565 9.176 -14.616 1.00 93.31 163 LYS A CA 1
ATOM 1329 C C . LYS A 1 163 ? 20.205 8.944 -13.156 1.00 93.31 163 LYS A C 1
ATOM 1331 O O . LYS A 1 163 ? 20.313 7.809 -12.706 1.00 93.31 163 LYS A O 1
ATOM 1336 N N . THR A 1 164 ? 19.727 9.948 -12.429 1.00 91.62 164 THR A N 1
ATOM 1337 C CA . THR A 1 164 ? 19.286 9.776 -11.036 1.00 91.62 164 THR A CA 1
ATOM 1338 C C . THR A 1 164 ? 18.184 8.719 -10.917 1.00 91.62 164 THR A C 1
ATOM 1340 O O . THR A 1 164 ? 18.263 7.850 -10.045 1.00 91.62 164 THR A O 1
ATOM 1343 N N . ARG A 1 165 ? 17.190 8.727 -11.817 1.00 90.44 165 ARG A N 1
ATOM 1344 C CA . ARG A 1 165 ? 16.105 7.734 -11.827 1.00 90.44 165 ARG A CA 1
ATOM 1345 C C . ARG A 1 165 ? 16.603 6.332 -12.188 1.00 90.44 165 ARG A C 1
ATOM 1347 O O . ARG A 1 165 ? 16.214 5.381 -11.519 1.00 90.44 165 ARG A O 1
ATOM 1354 N N . ILE A 1 166 ? 17.504 6.202 -13.167 1.00 93.88 166 ILE A N 1
ATOM 1355 C CA . ILE A 1 166 ? 18.142 4.917 -13.513 1.00 93.88 166 ILE A CA 1
ATOM 1356 C C . ILE A 1 166 ? 18.937 4.348 -12.330 1.00 93.88 166 ILE A C 1
ATOM 1358 O O . ILE A 1 166 ? 18.751 3.187 -11.979 1.00 93.88 166 ILE A O 1
ATOM 1362 N N . HIS A 1 167 ? 19.773 5.154 -11.665 1.00 91.62 167 HIS A N 1
ATOM 1363 C CA . HIS A 1 167 ? 20.539 4.696 -10.496 1.00 91.62 167 HIS A CA 1
ATOM 1364 C C . HIS A 1 167 ? 19.624 4.290 -9.334 1.00 91.62 167 HIS A C 1
ATOM 1366 O O . HIS A 1 167 ? 19.916 3.336 -8.619 1.00 91.62 167 HIS A O 1
ATOM 1372 N N . SER A 1 168 ? 18.494 4.983 -9.182 1.00 90.38 168 SER A N 1
ATOM 1373 C CA . SER A 1 168 ? 17.486 4.693 -8.160 1.00 90.38 168 SER A CA 1
ATOM 1374 C C . SER A 1 168 ? 16.671 3.430 -8.450 1.00 90.38 168 SER A C 1
ATOM 1376 O O . SER A 1 168 ? 16.048 2.899 -7.538 1.00 90.38 168 SER A O 1
ATOM 1378 N N . ALA A 1 169 ? 16.665 2.931 -9.691 1.00 92.25 169 ALA A N 1
ATOM 1379 C CA . ALA A 1 169 ? 15.743 1.888 -10.139 1.00 92.25 169 ALA A CA 1
ATOM 1380 C C . ALA A 1 169 ? 15.935 0.521 -9.472 1.00 92.25 169 ALA A C 1
ATOM 1382 O O . ALA A 1 169 ? 15.014 -0.287 -9.505 1.00 92.25 169 ALA A O 1
ATOM 1383 N N . LEU A 1 170 ? 17.105 0.252 -8.889 1.00 92.81 170 LEU A N 1
ATOM 1384 C CA . LEU A 1 170 ? 17.385 -0.989 -8.152 1.00 92.81 170 LEU A CA 1
ATOM 1385 C C . LEU A 1 170 ? 17.642 -0.751 -6.665 1.00 92.81 170 LEU A C 1
ATOM 1387 O O . LEU A 1 170 ? 17.872 -1.707 -5.934 1.00 92.81 170 LEU A O 1
ATOM 1391 N N . THR A 1 171 ? 17.665 0.504 -6.214 1.00 90.25 171 THR A N 1
ATOM 1392 C CA . THR A 1 171 ? 17.869 0.809 -4.800 1.00 90.25 171 THR A CA 1
ATOM 1393 C C . THR A 1 171 ? 16.515 0.822 -4.101 1.00 90.25 171 THR A C 1
ATOM 1395 O O . THR A 1 171 ? 15.642 1.581 -4.538 1.00 90.25 171 THR A O 1
ATOM 1398 N N . PRO A 1 172 ? 16.344 0.053 -3.011 1.00 88.12 172 PRO A N 1
ATOM 1399 C CA . PRO A 1 172 ? 15.069 -0.046 -2.324 1.00 88.12 172 PRO A CA 1
ATOM 1400 C C . PRO A 1 172 ? 14.392 1.309 -2.075 1.00 88.12 172 PRO A C 1
ATOM 1402 O O . PRO A 1 172 ? 14.993 2.220 -1.502 1.00 88.12 172 PRO A O 1
ATOM 1405 N N . GLY A 1 173 ? 13.170 1.457 -2.604 1.00 78.19 173 GLY A N 1
ATOM 1406 C CA . GLY A 1 173 ? 12.278 2.625 -2.456 1.00 78.19 173 GLY A CA 1
ATOM 1407 C C . GLY A 1 173 ? 12.759 3.955 -3.021 1.00 78.19 173 GLY A C 1
ATOM 1408 O O . GLY A 1 173 ? 12.058 4.960 -2.905 1.00 78.19 173 GLY A O 1
ATOM 1409 N N . ARG A 1 174 ? 13.924 4.009 -3.676 1.00 86.44 174 ARG A N 1
ATOM 1410 C CA . ARG A 1 174 ? 14.426 5.268 -4.245 1.00 86.44 174 ARG A CA 1
ATOM 1411 C C . ARG A 1 174 ? 13.604 5.747 -5.442 1.00 86.44 174 ARG A C 1
ATOM 1413 O O . ARG A 1 174 ? 13.558 6.952 -5.675 1.00 86.44 174 ARG A O 1
ATOM 1420 N N . LEU A 1 175 ? 12.927 4.847 -6.162 1.00 85.12 175 LEU A N 1
ATOM 1421 C CA . LEU A 1 175 ? 11.991 5.221 -7.233 1.00 85.12 175 LEU A CA 1
ATOM 1422 C C . LEU A 1 175 ? 10.798 6.041 -6.723 1.00 85.12 175 LEU A C 1
ATOM 1424 O O . LEU A 1 175 ? 10.299 6.903 -7.445 1.00 85.12 175 LEU A O 1
ATOM 1428 N N . ASP A 1 176 ? 10.385 5.821 -5.476 1.00 79.81 176 ASP A N 1
ATOM 1429 C CA . ASP A 1 176 ? 9.225 6.473 -4.865 1.00 79.81 176 ASP A CA 1
ATOM 1430 C C . ASP A 1 176 ? 9.606 7.680 -3.994 1.00 79.81 176 ASP A C 1
ATOM 1432 O O . ASP A 1 176 ? 8.744 8.281 -3.358 1.00 79.81 176 ASP A O 1
ATOM 1436 N N . LYS A 1 177 ? 10.884 8.093 -3.997 1.00 76.31 177 LYS A N 1
ATOM 1437 C CA . LYS A 1 177 ? 11.405 9.199 -3.169 1.00 76.31 177 LYS A CA 1
ATOM 1438 C C . LYS A 1 177 ? 10.582 10.491 -3.281 1.00 76.31 177 LYS A C 1
ATOM 1440 O O . LYS A 1 177 ? 10.468 11.227 -2.308 1.00 76.31 177 LYS A O 1
ATOM 1445 N N . ASN A 1 178 ? 10.033 10.768 -4.462 1.00 70.88 178 ASN A N 1
ATOM 1446 C CA . ASN A 1 178 ? 9.279 11.993 -4.746 1.00 70.88 178 ASN A CA 1
ATOM 1447 C C . ASN A 1 178 ? 7.758 11.786 -4.726 1.00 70.88 178 ASN A C 1
ATOM 1449 O O . ASN A 1 178 ? 7.026 12.618 -5.255 1.00 70.88 178 ASN A O 1
ATOM 1453 N N . ALA A 1 179 ? 7.273 10.662 -4.206 1.00 77.12 179 ALA A N 1
ATOM 1454 C CA . ALA A 1 179 ? 5.851 10.374 -4.175 1.00 77.12 179 ALA A CA 1
ATOM 1455 C C . ALA A 1 179 ? 5.152 11.002 -2.955 1.00 77.12 179 ALA A C 1
ATOM 1457 O O . ALA A 1 179 ? 5.450 12.129 -2.567 1.00 77.12 179 ALA A O 1
ATOM 1458 N N . TYR A 1 180 ? 4.166 10.312 -2.376 1.00 79.06 180 TYR A N 1
ATOM 1459 C CA . TYR A 1 180 ? 3.429 10.811 -1.217 1.00 79.06 180 TYR A CA 1
ATOM 1460 C C . TYR A 1 180 ? 4.359 11.004 -0.014 1.00 79.06 180 TYR A C 1
ATOM 1462 O O . TYR A 1 180 ? 5.125 10.109 0.325 1.00 79.06 180 TYR A O 1
ATOM 1470 N N . LYS A 1 181 ? 4.256 12.160 0.654 1.00 79.75 181 LYS A N 1
ATOM 1471 C CA . LYS A 1 181 ? 5.108 12.522 1.800 1.00 79.75 181 LYS A CA 1
ATOM 1472 C C . LYS A 1 181 ? 4.882 11.610 3.009 1.00 79.75 181 LYS A C 1
ATOM 1474 O O . LYS A 1 181 ? 5.810 11.333 3.757 1.00 79.75 181 LYS A O 1
ATOM 1479 N N . ASN A 1 182 ? 3.633 11.208 3.229 1.00 84.62 182 ASN A N 1
ATOM 1480 C CA . ASN A 1 182 ? 3.204 10.319 4.309 1.00 84.62 182 ASN A CA 1
ATOM 1481 C C . ASN A 1 182 ? 1.840 9.677 3.985 1.00 84.62 182 ASN A C 1
ATOM 1483 O O . ASN A 1 182 ? 1.174 10.054 3.012 1.00 84.62 182 ASN A O 1
ATOM 1487 N N . MET A 1 183 ? 1.406 8.728 4.818 1.00 88.81 183 MET A N 1
ATOM 1488 C CA . MET A 1 183 ? 0.133 8.015 4.652 1.00 88.81 183 MET A CA 1
ATOM 1489 C C . MET A 1 183 ? -1.075 8.964 4.612 1.00 88.81 183 MET A C 1
ATOM 1491 O O . MET A 1 183 ? -1.918 8.840 3.726 1.00 88.81 183 MET A O 1
ATOM 1495 N N . THR A 1 184 ? -1.128 9.967 5.492 1.00 90.88 184 THR A N 1
ATOM 1496 C CA . THR A 1 184 ? -2.198 10.975 5.496 1.00 90.88 184 THR A CA 1
ATOM 1497 C C . THR A 1 184 ? -2.312 11.680 4.144 1.00 90.88 184 THR A C 1
ATOM 1499 O O . THR A 1 184 ? -3.397 11.768 3.573 1.00 90.88 184 THR A O 1
ATOM 1502 N N . SER A 1 185 ? -1.186 12.135 3.584 1.00 87.25 185 SER A N 1
ATOM 1503 C CA . SER A 1 185 ? -1.154 12.809 2.283 1.00 87.25 185 SER A CA 1
ATOM 1504 C C . SER A 1 185 ? -1.608 11.887 1.151 1.00 87.25 185 SER A C 1
ATOM 1506 O O . SER A 1 185 ? -2.338 12.326 0.265 1.00 87.25 185 SER A O 1
ATOM 1508 N N . LEU A 1 186 ? -1.254 10.598 1.206 1.00 88.56 186 LEU A N 1
ATOM 1509 C CA . LEU A 1 186 ? -1.727 9.592 0.258 1.00 88.56 186 LEU A CA 1
ATOM 1510 C C . LEU A 1 186 ? -3.247 9.468 0.314 1.00 88.56 186 LEU A C 1
ATOM 1512 O O . LEU A 1 186 ? -3.903 9.532 -0.726 1.00 88.56 186 LEU A O 1
ATOM 1516 N N . LEU A 1 187 ? -3.812 9.319 1.511 1.00 91.38 187 LEU A N 1
ATOM 1517 C CA . LEU A 1 187 ? -5.246 9.127 1.709 1.00 91.38 187 LEU A CA 1
ATOM 1518 C C . LEU A 1 187 ? -6.061 10.370 1.327 1.00 91.38 187 LEU A C 1
ATOM 1520 O O . LEU A 1 187 ? -7.113 10.244 0.700 1.00 91.38 187 LEU A O 1
ATOM 1524 N N . VAL A 1 188 ? -5.552 11.565 1.633 1.00 89.69 188 VAL A N 1
ATOM 1525 C CA . VAL A 1 188 ? -6.193 12.835 1.265 1.00 89.69 188 VAL A CA 1
ATOM 1526 C C . VAL A 1 188 ? -6.139 13.063 -0.243 1.00 89.69 188 VAL A C 1
ATOM 1528 O O . VAL A 1 188 ? -7.181 13.253 -0.868 1.00 89.69 188 VAL A O 1
ATOM 1531 N N . LEU A 1 189 ? -4.950 12.996 -0.853 1.00 84.06 189 LEU A N 1
ATOM 1532 C CA . LEU A 1 189 ? -4.771 13.307 -2.276 1.00 84.06 189 LEU A CA 1
ATOM 1533 C C . LEU A 1 189 ? -5.446 12.278 -3.188 1.00 84.06 189 LEU A C 1
ATOM 1535 O O . LEU A 1 189 ? -5.934 12.630 -4.260 1.00 84.06 189 LEU A O 1
ATOM 1539 N N . SER A 1 190 ? -5.503 11.009 -2.776 1.00 83.75 190 SER A N 1
ATOM 1540 C CA . SER A 1 190 ? -6.249 9.979 -3.513 1.00 83.75 190 SER A CA 1
ATOM 1541 C C . SER A 1 190 ? -7.766 10.066 -3.323 1.00 83.75 190 SER A C 1
ATOM 1543 O O . SER A 1 190 ? -8.500 9.407 -4.054 1.00 83.75 190 SER A O 1
ATOM 1545 N N . GLY A 1 191 ? -8.245 10.865 -2.363 1.00 88.69 191 GLY A N 1
ATOM 1546 C CA . GLY A 1 191 ? -9.655 10.913 -1.985 1.00 88.69 191 GLY A CA 1
ATOM 1547 C C . GLY A 1 191 ? -10.133 9.669 -1.232 1.00 88.69 191 GLY A C 1
ATOM 1548 O O . GLY A 1 191 ? -11.338 9.487 -1.073 1.00 88.69 191 GLY A O 1
ATOM 1549 N N . ALA A 1 192 ? -9.219 8.821 -0.750 1.00 93.50 192 ALA A N 1
ATOM 1550 C CA . ALA A 1 192 ? -9.555 7.541 -0.137 1.00 93.50 192 ALA A CA 1
ATOM 1551 C C . ALA A 1 192 ? -10.302 7.662 1.203 1.00 93.50 192 ALA A C 1
ATOM 1553 O O . ALA A 1 192 ? -10.913 6.691 1.647 1.00 93.50 192 ALA A O 1
ATOM 1554 N N . LEU A 1 193 ? -10.279 8.844 1.830 1.00 96.38 193 LEU A N 1
AT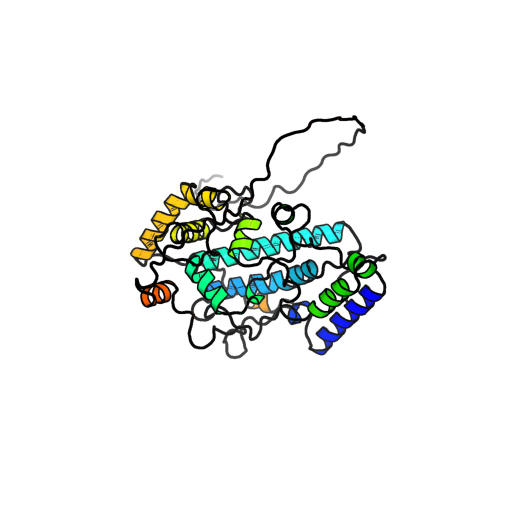OM 1555 C CA . LEU A 1 193 ? -11.052 9.154 3.038 1.00 96.38 193 LEU A CA 1
ATOM 1556 C C . LEU A 1 193 ? -12.515 9.508 2.759 1.00 96.38 193 LEU A C 1
ATOM 1558 O O . LEU A 1 193 ? -13.301 9.553 3.696 1.00 96.38 193 LEU A O 1
ATOM 1562 N N . ASN A 1 194 ? -12.888 9.787 1.506 1.00 94.81 194 ASN A N 1
ATOM 1563 C CA . ASN A 1 194 ? -14.234 10.240 1.172 1.00 94.81 194 ASN A CA 1
ATOM 1564 C C . ASN A 1 194 ? -15.232 9.065 1.200 1.00 94.81 194 ASN A C 1
ATOM 1566 O O . ASN A 1 194 ? -15.187 8.223 0.293 1.00 94.81 194 ASN A O 1
ATOM 1570 N N . PRO A 1 195 ? -16.183 9.019 2.152 1.00 95.50 195 PRO A N 1
ATOM 1571 C CA . PRO A 1 195 ? -17.148 7.924 2.232 1.00 95.50 195 PRO A CA 1
ATOM 1572 C C . PRO A 1 195 ? -18.100 7.870 1.028 1.00 95.50 195 PRO A C 1
ATOM 1574 O O . PRO A 1 195 ? -18.563 6.791 0.657 1.00 95.50 195 PRO A O 1
ATOM 1577 N N . ALA A 1 196 ? -18.341 9.014 0.378 1.00 92.94 196 ALA A N 1
ATOM 1578 C CA . ALA A 1 196 ? -19.214 9.159 -0.785 1.00 92.94 196 ALA A CA 1
ATOM 1579 C C . ALA A 1 196 ? -18.507 8.866 -2.125 1.00 92.94 196 ALA A C 1
ATOM 1581 O O . ALA A 1 196 ? -19.032 9.189 -3.196 1.00 92.94 196 ALA A O 1
ATOM 1582 N N . CYS A 1 197 ? -17.301 8.281 -2.107 1.00 90.94 197 CYS A N 1
ATOM 1583 C CA . CYS A 1 197 ? -16.610 7.902 -3.337 1.00 90.94 197 CYS A CA 1
ATOM 1584 C C . CYS A 1 197 ? -17.474 6.938 -4.170 1.00 90.94 197 CYS A C 1
ATOM 1586 O O . CYS A 1 197 ? -17.842 5.859 -3.706 1.00 90.94 197 CYS A O 1
ATOM 1588 N N . LYS A 1 198 ? -17.747 7.307 -5.431 1.00 87.19 198 LYS A N 1
ATOM 1589 C CA . LYS A 1 198 ? -18.589 6.526 -6.362 1.00 87.19 198 LYS A CA 1
ATOM 1590 C C . LYS A 1 198 ? -18.049 5.123 -6.655 1.00 87.19 198 LYS A C 1
ATOM 1592 O O . LYS A 1 198 ? -18.806 4.262 -7.084 1.00 87.19 198 LYS A O 1
ATOM 1597 N N . LYS A 1 199 ? -16.741 4.930 -6.492 1.00 88.81 199 LYS A N 1
ATOM 1598 C CA . LYS A 1 199 ? -16.036 3.666 -6.714 1.00 88.81 199 LYS A CA 1
ATOM 1599 C C . LYS A 1 199 ? -15.498 3.181 -5.370 1.00 88.81 199 LYS A C 1
ATOM 1601 O O . LYS A 1 199 ? -14.466 3.703 -4.940 1.00 88.81 199 LYS A O 1
ATOM 1606 N N . PRO A 1 200 ? -16.198 2.266 -4.676 1.00 88.44 200 PRO A N 1
ATOM 1607 C CA . PRO A 1 200 ? -15.799 1.795 -3.351 1.00 88.44 200 PRO A CA 1
ATOM 1608 C C . PRO A 1 200 ? -14.355 1.279 -3.292 1.00 88.44 200 PRO A C 1
ATOM 1610 O O . PRO A 1 200 ? -13.669 1.505 -2.305 1.00 88.44 200 PRO A O 1
ATOM 1613 N N . GLU A 1 201 ? -13.858 0.679 -4.374 1.00 89.31 201 GLU A N 1
ATOM 1614 C CA . GLU A 1 201 ? -12.483 0.190 -4.512 1.00 89.31 201 GLU A CA 1
ATOM 1615 C C . GLU A 1 201 ? -11.410 1.297 -4.507 1.00 89.31 201 GLU A C 1
ATOM 1617 O O . GLU A 1 201 ? -10.227 1.016 -4.321 1.00 89.31 201 GLU A O 1
ATOM 1622 N N . ASN A 1 202 ? -11.812 2.558 -4.695 1.00 90.38 202 ASN A N 1
ATOM 1623 C CA . ASN A 1 202 ? -10.933 3.729 -4.651 1.00 90.38 202 ASN A CA 1
ATOM 1624 C C . ASN A 1 202 ? -10.953 4.443 -3.291 1.00 90.38 202 ASN A C 1
ATOM 1626 O O . ASN A 1 202 ? -10.383 5.528 -3.168 1.00 90.38 202 ASN A O 1
ATOM 1630 N N . ARG A 1 203 ? -11.618 3.881 -2.279 1.00 95.00 203 ARG A N 1
ATOM 1631 C CA . ARG A 1 203 ? -11.625 4.418 -0.916 1.00 95.00 203 ARG A CA 1
ATOM 1632 C C . ARG A 1 203 ? -11.325 3.343 0.115 1.00 95.00 203 ARG A C 1
ATOM 1634 O O . ARG A 1 203 ? -11.300 2.155 -0.191 1.00 95.00 203 ARG A O 1
ATOM 1641 N N . LEU A 1 204 ? -11.086 3.777 1.346 1.00 97.69 204 LEU A N 1
ATOM 1642 C CA . LEU A 1 204 ? -11.019 2.863 2.475 1.00 97.69 204 LEU A CA 1
ATOM 1643 C C . LEU A 1 204 ? -12.390 2.218 2.722 1.00 97.69 204 LEU A C 1
ATOM 1645 O O . LEU A 1 204 ? -13.433 2.813 2.429 1.00 97.69 204 LEU A O 1
ATOM 1649 N N . SER A 1 205 ? -12.376 1.006 3.279 1.00 97.06 205 SER A N 1
ATOM 1650 C CA . SER A 1 205 ? -13.595 0.319 3.722 1.00 97.06 205 SER A CA 1
ATOM 1651 C C . SER A 1 205 ? -14.343 1.136 4.779 1.00 97.06 205 SER A C 1
ATOM 1653 O O . SER A 1 205 ? -13.741 1.938 5.490 1.00 97.06 205 SER A O 1
ATOM 1655 N N . ASP A 1 206 ? -15.646 0.907 4.926 1.00 97.50 206 ASP A N 1
ATOM 1656 C CA . ASP A 1 206 ? -16.457 1.619 5.924 1.00 97.50 206 ASP A CA 1
ATOM 1657 C C . ASP A 1 206 ? -15.944 1.406 7.347 1.00 97.50 206 ASP A C 1
ATOM 1659 O O . ASP A 1 206 ? -15.870 2.354 8.122 1.00 97.50 206 ASP A O 1
ATOM 1663 N N . LEU A 1 207 ? -15.518 0.182 7.662 1.00 97.50 207 LEU A N 1
ATOM 1664 C CA . LEU A 1 207 ? -14.940 -0.157 8.957 1.00 97.50 207 LEU A CA 1
ATOM 1665 C C . LEU A 1 207 ? -13.645 0.621 9.222 1.00 97.50 207 LEU A C 1
ATOM 1667 O O . LEU A 1 207 ? -13.462 1.197 10.292 1.00 97.50 207 LEU A O 1
ATOM 1671 N N . ALA A 1 208 ? -12.768 0.697 8.220 1.00 98.19 208 ALA A N 1
ATOM 1672 C CA . ALA A 1 208 ? -11.554 1.496 8.307 1.00 98.19 208 ALA A CA 1
ATOM 1673 C C . ALA A 1 208 ? -11.867 2.993 8.447 1.00 98.19 208 ALA A C 1
ATOM 1675 O O . ALA A 1 208 ? -11.262 3.658 9.278 1.00 98.19 208 ALA A O 1
ATOM 1676 N N . LEU A 1 209 ? -12.829 3.521 7.682 1.00 98.50 209 LEU A N 1
ATOM 1677 C CA . LEU A 1 209 ? -13.279 4.911 7.797 1.00 98.50 209 LEU A CA 1
ATOM 1678 C C . LEU A 1 209 ? -13.867 5.204 9.184 1.00 98.50 209 LEU A C 1
ATOM 1680 O O . LEU A 1 209 ? -13.596 6.267 9.732 1.00 98.50 209 LEU A O 1
ATOM 1684 N N . ALA A 1 210 ? -14.608 4.266 9.776 1.00 98.50 210 ALA A N 1
ATOM 1685 C CA . ALA A 1 210 ? -15.139 4.386 11.131 1.00 98.50 210 ALA A CA 1
ATOM 1686 C C . ALA A 1 210 ? -14.021 4.430 12.185 1.00 98.50 210 ALA A C 1
ATOM 1688 O O . ALA A 1 210 ? -14.065 5.276 13.074 1.00 98.50 210 ALA A O 1
ATOM 1689 N N . ARG A 1 211 ? -12.982 3.592 12.054 1.00 98.00 211 ARG A N 1
ATOM 1690 C CA . ARG A 1 211 ? -11.791 3.626 12.928 1.00 98.00 211 ARG A CA 1
ATOM 1691 C C . ARG A 1 211 ? -10.973 4.909 12.749 1.00 98.00 211 ARG A C 1
ATOM 1693 O O . ARG A 1 211 ? -10.537 5.485 13.737 1.00 98.00 211 ARG A O 1
ATOM 1700 N N . VAL A 1 212 ? -10.833 5.411 11.518 1.00 98.12 212 VAL A N 1
ATOM 1701 C CA . VAL A 1 212 ? -10.211 6.724 11.254 1.00 98.12 212 VAL A CA 1
ATOM 1702 C C . VAL A 1 212 ? -11.019 7.842 11.906 1.00 98.12 212 VAL A C 1
ATOM 1704 O O . VAL A 1 212 ? -10.448 8.681 12.598 1.00 98.12 212 VAL A O 1
ATOM 1707 N N . ARG A 1 213 ? -12.344 7.856 11.709 1.00 98.06 213 ARG A N 1
ATOM 1708 C CA . ARG A 1 213 ? -13.237 8.862 12.295 1.00 98.06 213 ARG A CA 1
ATOM 1709 C C . ARG A 1 213 ? -13.169 8.832 13.823 1.00 98.06 213 ARG A C 1
ATOM 1711 O O . ARG A 1 213 ? -13.084 9.901 14.427 1.00 98.06 213 ARG A O 1
ATOM 1718 N N . LEU A 1 214 ? -13.148 7.640 14.425 1.00 97.31 214 LEU A N 1
ATOM 1719 C CA . LEU A 1 214 ? -13.011 7.450 15.870 1.00 97.31 214 LEU A CA 1
ATOM 1720 C C . LEU A 1 214 ? -11.777 8.176 16.405 1.00 97.31 214 LEU A C 1
ATOM 1722 O O . LEU A 1 214 ? -11.905 9.013 17.292 1.00 97.31 214 LEU A O 1
ATOM 1726 N N . ASP A 1 215 ? -10.614 7.941 15.802 1.00 96.38 215 ASP A N 1
ATOM 1727 C CA . ASP A 1 215 ? -9.364 8.546 16.260 1.00 96.38 215 ASP A CA 1
ATOM 1728 C C . ASP A 1 215 ? -9.336 10.063 16.037 1.00 96.38 215 ASP A C 1
ATOM 1730 O O . ASP A 1 215 ? -9.002 10.819 16.951 1.00 96.38 215 ASP A O 1
ATOM 1734 N N . VAL A 1 216 ? -9.743 10.552 14.858 1.00 95.44 216 VAL A N 1
ATOM 1735 C CA . VAL A 1 216 ? -9.649 11.993 14.547 1.00 95.44 216 VAL A CA 1
ATOM 1736 C C . VAL A 1 216 ? -10.684 12.861 15.255 1.00 95.44 216 VAL A C 1
ATOM 1738 O O . VAL A 1 216 ? -10.465 14.068 15.379 1.00 95.44 216 VAL A O 1
ATOM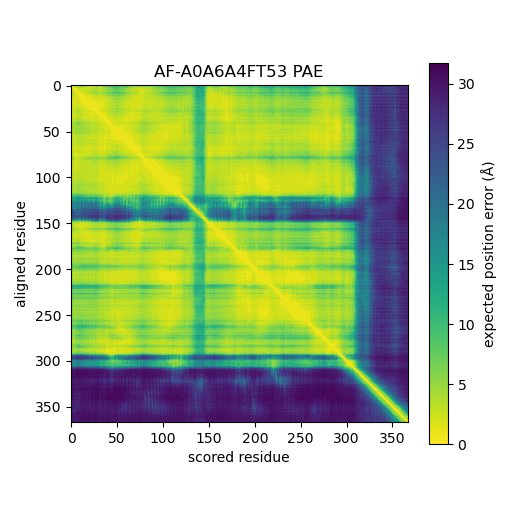 1741 N N . THR A 1 217 ? -11.786 12.265 15.719 1.00 94.94 217 THR A N 1
ATOM 1742 C CA . THR A 1 217 ? -12.809 12.939 16.540 1.00 94.94 217 THR A CA 1
ATOM 1743 C C . THR A 1 217 ? -12.619 12.723 18.040 1.00 94.94 217 THR A C 1
ATOM 1745 O O . THR A 1 217 ? -13.316 13.354 18.832 1.00 94.94 217 THR A O 1
ATOM 1748 N N . SER A 1 218 ? -11.675 11.868 18.438 1.00 91.00 218 SER A N 1
ATOM 1749 C CA . SER A 1 218 ? -11.317 11.681 19.840 1.00 91.00 218 SER A CA 1
ATOM 1750 C C . SER A 1 218 ? -10.533 12.874 20.397 1.00 91.00 218 SER A C 1
ATOM 1752 O O . SER A 1 218 ? -9.967 13.679 19.654 1.00 91.00 218 SER A O 1
ATOM 1754 N N . GLN A 1 219 ? -10.454 12.944 21.727 1.00 86.69 219 GLN A N 1
ATOM 1755 C CA . GLN A 1 219 ? -9.584 13.883 22.443 1.00 86.69 219 GLN A CA 1
ATOM 1756 C C . GLN A 1 219 ? -8.128 13.402 22.527 1.00 86.69 219 GLN A C 1
ATOM 1758 O O . GLN A 1 219 ? -7.320 14.021 23.213 1.00 86.69 219 GLN A O 1
ATOM 1763 N N . ARG A 1 220 ? -7.777 12.293 21.856 1.00 84.31 220 ARG A N 1
ATOM 1764 C CA . ARG A 1 220 ? -6.406 11.783 21.875 1.00 84.31 220 ARG A CA 1
ATOM 1765 C C . ARG A 1 220 ? -5.477 12.824 21.241 1.00 84.31 220 ARG A C 1
ATOM 1767 O O . ARG A 1 220 ? -5.795 13.328 20.151 1.00 84.31 220 ARG A O 1
ATOM 1774 N N . PRO A 1 221 ? -4.327 13.122 21.871 1.00 85.25 221 PRO A N 1
ATOM 1775 C CA . PRO A 1 221 ? -3.250 13.838 21.211 1.00 85.25 221 PRO A CA 1
ATOM 1776 C C . PRO A 1 221 ? -2.928 13.171 19.875 1.00 85.25 221 PRO A C 1
ATOM 1778 O O . PRO A 1 221 ? -3.141 11.976 19.693 1.00 85.25 221 PRO A O 1
ATOM 1781 N N . ALA A 1 222 ? -2.477 13.953 18.903 1.00 87.12 222 ALA A N 1
ATOM 1782 C CA . ALA A 1 222 ? -2.106 13.435 17.596 1.00 87.12 222 ALA A CA 1
ATOM 1783 C C . ALA A 1 222 ? -1.031 14.322 16.990 1.00 87.12 222 ALA A C 1
ATOM 1785 O O . ALA A 1 222 ? -1.060 15.546 17.148 1.00 87.12 222 ALA A O 1
ATOM 1786 N N . ARG A 1 223 ? -0.110 13.726 16.230 1.00 90.19 223 ARG A N 1
ATOM 1787 C CA . ARG A 1 223 ? 0.864 14.510 15.464 1.00 90.19 223 ARG A CA 1
ATOM 1788 C C . ARG A 1 223 ? 0.130 15.390 14.451 1.00 90.19 223 ARG A C 1
ATOM 1790 O O . ARG A 1 223 ? -0.820 14.942 13.805 1.00 90.19 223 ARG A O 1
ATOM 1797 N N . LYS A 1 224 ? 0.600 16.630 14.265 1.00 89.19 224 LYS A N 1
ATOM 1798 C CA . LYS A 1 224 ? -0.058 17.633 13.402 1.00 89.19 224 LYS A CA 1
ATOM 1799 C C . LYS A 1 224 ? -0.352 17.109 11.987 1.00 89.19 224 LYS A C 1
ATOM 1801 O O . LYS A 1 224 ? -1.391 17.427 11.427 1.00 89.19 224 LYS A O 1
ATOM 1806 N N . HIS A 1 225 ? 0.517 16.270 11.413 1.00 90.56 225 HIS A N 1
ATOM 1807 C CA . HIS A 1 225 ? 0.351 15.737 10.052 1.00 90.56 225 HIS A CA 1
ATOM 1808 C C . HIS A 1 225 ? -0.523 14.475 9.944 1.00 90.56 225 HIS A C 1
ATOM 1810 O O . HIS A 1 225 ? -0.685 13.951 8.839 1.00 90.56 225 HIS A O 1
ATOM 1816 N N . TRP A 1 226 ? -1.077 13.953 11.042 1.00 93.75 226 TRP A N 1
ATOM 1817 C CA . TRP A 1 226 ? -1.935 12.757 11.024 1.00 93.75 226 TRP A CA 1
ATOM 1818 C C . TRP A 1 226 ? -3.383 13.055 10.637 1.00 93.75 226 TRP A C 1
ATOM 1820 O O . TRP A 1 226 ? -4.036 12.214 10.020 1.00 93.75 226 TRP A O 1
ATOM 1830 N N . LYS A 1 227 ? -3.874 14.264 10.918 1.00 91.88 227 LYS A N 1
ATOM 1831 C CA . LYS A 1 227 ? -5.210 14.724 10.522 1.00 91.88 227 LYS A CA 1
ATOM 1832 C C . LYS A 1 227 ? -5.134 16.065 9.803 1.00 91.88 227 LYS A C 1
ATOM 1834 O O . LYS A 1 227 ? -4.245 16.866 10.061 1.00 91.88 227 LYS A O 1
ATOM 1839 N N . GLY A 1 228 ? -6.062 16.295 8.880 1.00 89.50 228 GLY A N 1
ATOM 1840 C CA . GLY A 1 228 ? -6.239 17.597 8.237 1.00 89.50 228 GLY A CA 1
ATOM 1841 C C . GLY A 1 228 ? -7.369 18.404 8.874 1.00 89.50 228 GLY A C 1
ATOM 1842 O O . GLY A 1 228 ? -7.856 18.090 9.959 1.00 89.50 228 GLY A O 1
ATOM 1843 N N . ASN A 1 229 ? -7.817 19.439 8.165 1.00 91.38 229 ASN A N 1
ATOM 1844 C CA . ASN A 1 229 ? -8.911 20.294 8.614 1.00 91.38 229 ASN A CA 1
ATOM 1845 C C . ASN A 1 229 ? -10.253 19.539 8.619 1.00 91.38 229 ASN A C 1
ATOM 1847 O O . ASN A 1 229 ? -10.849 19.322 7.567 1.00 91.38 229 ASN A O 1
ATOM 1851 N N . LEU A 1 230 ? -10.767 19.208 9.807 1.00 94.19 230 LEU A N 1
ATOM 1852 C CA . LEU A 1 230 ? -12.043 18.498 9.986 1.00 94.19 230 LEU A CA 1
ATOM 1853 C C . LEU A 1 230 ? -13.277 19.293 9.526 1.00 94.19 230 LEU A C 1
ATOM 1855 O O . LEU A 1 230 ? -14.356 18.726 9.400 1.00 94.19 230 LEU A O 1
ATOM 1859 N N . LYS A 1 231 ? -13.131 20.595 9.261 1.00 94.12 231 LYS A N 1
ATOM 1860 C CA . LYS A 1 231 ? -14.195 21.478 8.763 1.00 94.12 231 LYS A CA 1
ATOM 1861 C C . LYS A 1 231 ? -14.141 21.685 7.247 1.00 94.12 231 LYS A C 1
ATOM 1863 O O . LYS A 1 231 ? -14.960 22.434 6.721 1.00 94.12 231 LYS A O 1
ATOM 1868 N N . ALA A 1 232 ? -13.211 21.042 6.534 1.00 92.12 232 ALA A N 1
ATOM 1869 C CA . ALA A 1 232 ? -13.098 21.152 5.082 1.00 92.12 232 ALA A CA 1
ATOM 1870 C C . ALA A 1 232 ? -12.744 19.823 4.384 1.00 92.12 232 ALA A C 1
ATOM 1872 O O . ALA A 1 232 ? -12.254 18.866 4.986 1.00 92.12 232 ALA A O 1
ATOM 1873 N N . GLY A 1 233 ? -12.988 19.782 3.071 1.00 92.06 233 GLY A N 1
ATOM 1874 C CA . GLY A 1 233 ? -12.536 18.711 2.181 1.00 92.06 233 GLY A CA 1
ATOM 1875 C C . GLY A 1 233 ? -12.983 17.300 2.583 1.00 92.06 233 GLY A C 1
ATOM 1876 O O . GLY A 1 233 ? -14.079 17.088 3.103 1.00 92.06 233 GLY A O 1
ATOM 1877 N N . VAL A 1 234 ? -12.115 16.317 2.320 1.00 93.56 234 VAL A N 1
ATOM 1878 C CA . VAL A 1 234 ? -12.393 14.891 2.578 1.00 93.56 234 VAL A CA 1
ATOM 1879 C C . VAL A 1 234 ? -12.557 14.567 4.063 1.00 93.56 234 VAL A C 1
ATOM 1881 O O . VAL A 1 234 ? -13.259 13.620 4.399 1.00 93.56 234 VAL A O 1
ATOM 1884 N N . TRP A 1 235 ? -11.953 15.361 4.949 1.00 95.81 235 TRP A N 1
ATOM 1885 C CA . TRP A 1 235 ? -12.084 15.191 6.394 1.00 95.81 235 TRP A CA 1
ATOM 1886 C C . TRP A 1 235 ? -13.464 15.608 6.888 1.00 95.81 235 TRP A C 1
ATOM 1888 O O . TRP A 1 235 ? -14.091 14.846 7.618 1.00 95.81 235 TRP A O 1
ATOM 1898 N N . LYS A 1 236 ? -13.976 16.759 6.431 1.00 95.62 236 LYS A N 1
ATOM 1899 C CA . LYS A 1 236 ? -15.366 17.158 6.690 1.00 95.62 236 LYS A CA 1
ATOM 1900 C C . LYS A 1 236 ? -16.343 16.103 6.187 1.00 95.62 236 LYS A C 1
ATOM 1902 O O . LYS A 1 236 ? -17.195 15.655 6.945 1.00 95.62 236 LYS A O 1
ATOM 1907 N N . ALA A 1 237 ? -16.165 15.660 4.940 1.00 95.88 237 ALA A N 1
ATOM 1908 C CA . ALA A 1 237 ? -17.013 14.631 4.344 1.00 95.88 237 ALA A CA 1
ATOM 1909 C C . ALA A 1 237 ? -17.019 13.330 5.167 1.00 95.88 237 ALA A C 1
ATOM 1911 O O . ALA A 1 237 ? -18.063 12.704 5.309 1.00 95.88 237 ALA A O 1
ATOM 1912 N N . LEU A 1 238 ? -15.874 12.937 5.736 1.00 97.81 238 LEU A N 1
ATOM 1913 C CA . LEU A 1 238 ? -15.777 11.784 6.630 1.00 97.81 238 LEU A CA 1
ATOM 1914 C C . LEU A 1 238 ? -16.497 12.006 7.968 1.00 97.81 238 LEU A C 1
ATOM 1916 O O . LEU A 1 238 ? -17.222 11.130 8.433 1.00 97.81 238 LEU A O 1
ATOM 1920 N N . VAL A 1 239 ? -16.286 13.158 8.605 1.00 97.19 239 VAL A N 1
ATOM 1921 C CA . VAL A 1 239 ? -16.834 13.446 9.940 1.00 97.19 239 VAL A CA 1
ATOM 1922 C C . VAL A 1 239 ? -18.357 13.609 9.910 1.00 97.19 239 VAL A C 1
ATOM 1924 O O . VAL A 1 239 ? -19.025 13.174 10.856 1.00 97.19 239 VAL A O 1
ATOM 1927 N N . GLU A 1 240 ? -18.892 14.196 8.837 1.00 97.00 240 GLU A N 1
ATOM 1928 C CA . GLU A 1 240 ? -20.322 14.468 8.642 1.00 97.00 240 GLU A CA 1
ATOM 1929 C C . GLU A 1 240 ? -21.116 13.276 8.078 1.00 97.00 240 GLU A C 1
ATOM 1931 O O . GLU A 1 240 ? -22.345 13.289 8.152 1.00 97.00 240 GLU A O 1
ATOM 1936 N N . ASP A 1 241 ? -20.460 12.236 7.545 1.00 98.19 241 ASP A N 1
ATOM 1937 C CA . ASP A 1 241 ? -21.164 11.052 7.034 1.00 98.19 241 ASP A CA 1
ATOM 1938 C C . ASP A 1 241 ? -21.839 10.287 8.186 1.00 98.19 241 ASP A C 1
ATOM 1940 O O . ASP A 1 241 ? -21.196 9.727 9.081 1.00 98.19 241 ASP A O 1
ATOM 1944 N N . THR A 1 242 ? -23.173 10.273 8.158 1.00 98.00 242 THR A N 1
ATOM 1945 C CA . THR A 1 242 ? -24.018 9.682 9.201 1.00 98.00 242 THR A CA 1
ATOM 1946 C C . THR A 1 242 ? -23.843 8.174 9.303 1.00 98.00 242 THR A C 1
ATOM 1948 O O . THR A 1 242 ? -23.764 7.646 10.407 1.00 98.00 242 THR A O 1
ATOM 1951 N N . ARG A 1 243 ? -23.693 7.479 8.174 1.00 97.94 243 ARG A N 1
ATOM 1952 C CA . ARG A 1 243 ? -23.482 6.028 8.136 1.00 97.94 243 ARG A CA 1
ATOM 1953 C C . ARG A 1 243 ? -22.140 5.649 8.761 1.00 97.94 243 ARG A C 1
ATOM 1955 O O . ARG A 1 243 ? -22.083 4.690 9.525 1.00 97.94 243 ARG A O 1
ATOM 1962 N N . ILE A 1 244 ? -21.070 6.396 8.478 1.00 98.44 244 ILE A N 1
ATOM 1963 C CA . ILE A 1 244 ? -19.764 6.158 9.110 1.00 98.44 244 ILE A CA 1
ATOM 1964 C C . ILE A 1 244 ? -19.798 6.505 10.600 1.00 98.44 244 ILE A C 1
ATOM 1966 O O . ILE A 1 244 ? -19.212 5.776 11.397 1.00 98.44 244 ILE A O 1
ATOM 1970 N N . ARG A 1 245 ? -20.504 7.568 11.005 1.00 98.19 245 ARG A N 1
ATOM 1971 C CA . ARG A 1 245 ? -20.701 7.904 12.425 1.00 98.19 245 ARG A CA 1
ATOM 1972 C C . ARG A 1 245 ? -21.421 6.786 13.186 1.00 98.19 245 ARG A C 1
ATOM 1974 O O . ARG A 1 245 ? -20.988 6.422 14.275 1.00 98.19 245 ARG A O 1
ATOM 1981 N N . ASP A 1 246 ? -22.498 6.245 12.630 1.00 98.44 246 ASP A N 1
ATOM 1982 C CA . ASP A 1 246 ? -23.286 5.203 13.297 1.00 98.44 246 ASP A CA 1
ATOM 1983 C C . ASP A 1 246 ? -22.485 3.885 13.386 1.00 98.44 246 ASP A C 1
ATOM 1985 O O . ASP A 1 246 ? -22.482 3.208 14.420 1.00 98.44 246 ASP A O 1
ATOM 1989 N N . LEU A 1 247 ? -21.704 3.565 12.343 1.00 98.38 247 LEU A N 1
ATOM 1990 C CA . LEU A 1 247 ? -20.754 2.452 12.381 1.00 98.38 247 LEU A CA 1
ATOM 1991 C C . LEU A 1 247 ? -19.636 2.685 13.406 1.00 98.38 247 LEU A C 1
ATOM 1993 O O . LEU A 1 247 ? -19.290 1.760 14.135 1.00 98.38 247 LEU A O 1
ATOM 1997 N N . GLN A 1 248 ? -19.101 3.904 13.514 1.00 98.19 248 GLN A N 1
ATOM 1998 C CA . GLN A 1 248 ? -18.129 4.248 14.553 1.00 98.19 248 GLN A CA 1
ATOM 1999 C C . GLN A 1 248 ? -18.686 3.964 15.948 1.00 98.19 248 GLN A C 1
ATOM 2001 O O . GLN A 1 248 ? -17.983 3.351 16.740 1.00 98.19 248 GLN A O 1
ATOM 2006 N N . ALA A 1 249 ? -19.918 4.383 16.253 1.00 98.12 249 ALA A N 1
ATOM 2007 C CA . ALA A 1 249 ? -20.511 4.151 17.572 1.00 98.12 249 ALA A CA 1
ATOM 2008 C C . ALA A 1 249 ? -20.620 2.649 17.893 1.00 98.12 249 ALA A C 1
ATOM 2010 O O . ALA A 1 249 ? -20.356 2.227 19.018 1.00 98.12 249 ALA A O 1
ATOM 2011 N N . THR A 1 250 ? -20.944 1.836 16.882 1.00 98.19 250 THR A N 1
ATOM 2012 C CA . THR A 1 250 ? -20.966 0.369 16.998 1.00 98.19 250 THR A CA 1
ATOM 2013 C C . THR A 1 250 ? -19.572 -0.185 17.289 1.00 98.19 250 THR A C 1
ATOM 2015 O O . THR A 1 250 ? -19.391 -0.951 18.231 1.00 98.19 250 THR A O 1
ATOM 2018 N N . VAL A 1 251 ? -18.574 0.237 16.510 1.00 97.94 251 VAL A N 1
ATOM 2019 C CA . VAL A 1 251 ? -17.175 -0.183 16.665 1.00 97.94 251 VAL A CA 1
ATOM 2020 C C . VAL A 1 251 ? -16.623 0.222 18.032 1.00 97.94 251 VAL A C 1
ATOM 2022 O O . VAL A 1 251 ? -15.973 -0.575 18.697 1.00 97.94 251 VAL A O 1
ATOM 2025 N N . GLU A 1 252 ? -16.904 1.442 18.483 1.00 97.31 252 GLU A N 1
ATOM 2026 C CA . GLU A 1 252 ? -16.485 1.946 19.791 1.00 97.31 252 GLU A CA 1
ATOM 2027 C C . GLU A 1 252 ? -17.084 1.124 20.939 1.00 97.31 252 GLU A C 1
ATOM 2029 O O . GLU A 1 252 ? -16.374 0.790 21.888 1.00 97.31 252 GLU A O 1
ATOM 2034 N N . ALA A 1 253 ? -18.364 0.747 20.842 1.00 97.88 253 ALA A N 1
ATOM 2035 C CA . ALA A 1 253 ? -18.988 -0.151 21.809 1.00 97.88 253 ALA A CA 1
ATOM 2036 C C . ALA A 1 253 ? -18.322 -1.532 21.819 1.00 97.88 253 ALA A C 1
ATOM 2038 O O . ALA A 1 253 ? -17.943 -2.014 22.881 1.00 97.88 253 ALA A O 1
ATOM 2039 N N . GLN A 1 254 ? -18.084 -2.121 20.647 1.00 97.94 254 GLN A N 1
ATOM 2040 C CA . GLN A 1 254 ? -17.425 -3.424 20.543 1.00 97.94 254 GLN A CA 1
ATOM 2041 C C . GLN A 1 254 ? -16.005 -3.421 21.117 1.00 97.94 254 GLN A C 1
ATOM 2043 O O . GLN A 1 254 ? -15.600 -4.385 21.761 1.00 97.94 254 GLN A O 1
ATOM 2048 N N . LEU A 1 255 ? -15.244 -2.347 20.900 1.00 95.81 255 LEU A N 1
ATOM 2049 C CA . LEU A 1 255 ? -13.897 -2.200 21.454 1.00 95.81 255 LEU A CA 1
ATOM 2050 C C . LEU A 1 255 ? -13.931 -2.096 22.978 1.00 95.81 255 LEU A C 1
ATOM 2052 O O . LEU A 1 255 ? -13.174 -2.789 23.650 1.00 95.81 255 LEU A O 1
ATOM 2056 N N . ARG A 1 256 ? -14.835 -1.273 23.522 1.00 95.81 256 ARG A N 1
ATOM 2057 C CA . ARG A 1 256 ? -15.035 -1.139 24.972 1.00 95.81 256 ARG A CA 1
ATOM 2058 C C . ARG A 1 256 ? -15.438 -2.466 25.615 1.00 95.81 256 ARG A C 1
ATOM 2060 O O . ARG A 1 256 ? -14.933 -2.800 26.681 1.00 95.81 256 ARG A O 1
ATOM 2067 N N . ASP A 1 257 ? -16.287 -3.229 24.939 1.00 97.12 257 ASP A N 1
ATOM 2068 C CA . ASP A 1 257 ? -16.781 -4.516 25.428 1.00 97.12 257 ASP A CA 1
ATOM 2069 C C . ASP A 1 257 ? -15.824 -5.680 25.102 1.00 97.12 257 ASP A C 1
ATOM 2071 O O . ASP A 1 257 ? -16.119 -6.827 25.429 1.00 97.12 257 ASP A O 1
ATOM 2075 N N . SER A 1 258 ? -14.679 -5.414 24.455 1.00 95.56 258 SER A N 1
ATOM 2076 C CA . SER A 1 258 ? -13.720 -6.432 23.986 1.00 95.56 258 SER A CA 1
ATOM 2077 C C . SER A 1 258 ? -14.340 -7.508 23.076 1.00 95.56 258 SER A C 1
ATOM 2079 O O . SER A 1 258 ? -13.886 -8.648 23.033 1.00 95.56 258 SER A O 1
ATOM 2081 N N . THR A 1 259 ? -15.382 -7.141 22.328 1.00 97.31 259 THR A N 1
ATOM 2082 C CA . THR A 1 259 ? -16.086 -8.001 21.357 1.00 97.31 259 THR A CA 1
ATOM 2083 C C . THR A 1 259 ? -15.750 -7.658 19.906 1.00 97.31 259 THR A C 1
ATOM 2085 O O . THR A 1 259 ? -16.281 -8.270 18.981 1.00 97.31 259 THR A O 1
ATOM 2088 N N . TYR A 1 260 ? -14.887 -6.665 19.685 1.00 96.50 260 TYR A N 1
ATOM 2089 C CA . TYR A 1 260 ? -14.474 -6.258 18.349 1.00 96.50 260 TYR A CA 1
ATOM 2090 C C . TYR A 1 260 ? -13.633 -7.340 17.669 1.00 96.50 260 TYR A C 1
ATOM 2092 O O . TYR A 1 260 ? -12.568 -7.717 18.156 1.00 96.50 260 TYR A O 1
ATOM 2100 N N . GLU A 1 261 ? -14.085 -7.791 16.500 1.00 93.31 261 GLU A N 1
ATOM 2101 C CA . GLU A 1 261 ? -13.330 -8.714 15.660 1.00 93.31 261 GLU A CA 1
ATOM 2102 C C . GLU A 1 261 ? -12.561 -7.952 14.579 1.00 93.31 261 GLU A C 1
ATOM 2104 O O . GLU A 1 261 ? -13.134 -7.208 13.777 1.00 93.31 261 GLU A O 1
ATOM 2109 N N . ILE A 1 262 ? -11.247 -8.169 14.529 1.00 90.94 262 ILE A N 1
ATOM 2110 C CA . ILE A 1 262 ? -10.415 -7.642 13.449 1.00 90.94 262 ILE A CA 1
ATOM 2111 C C . ILE A 1 262 ? -10.793 -8.301 12.110 1.00 90.94 262 ILE A C 1
ATOM 2113 O O . ILE A 1 262 ? -11.167 -9.479 12.087 1.00 90.94 262 ILE A O 1
ATOM 2117 N N . PRO A 1 263 ? -10.691 -7.582 10.975 1.00 90.88 263 PRO A N 1
ATOM 2118 C CA . PRO A 1 263 ? -11.007 -8.161 9.678 1.00 90.88 263 PRO A CA 1
ATOM 2119 C C . PRO A 1 263 ? -10.144 -9.367 9.363 1.00 90.88 263 PRO A C 1
ATOM 2121 O O . PRO A 1 263 ? -8.949 -9.384 9.663 1.00 90.88 263 PRO A O 1
ATOM 2124 N N . ARG A 1 264 ? -10.765 -10.331 8.684 1.00 89.94 264 ARG A N 1
ATOM 2125 C CA . ARG A 1 264 ? -10.112 -11.564 8.281 1.00 89.94 264 ARG A CA 1
ATOM 2126 C C . ARG A 1 264 ? -9.710 -11.582 6.815 1.00 89.94 264 ARG A C 1
ATOM 2128 O O . ARG A 1 264 ? -10.433 -11.081 5.952 1.00 89.94 264 ARG A O 1
ATOM 2135 N N . ALA A 1 265 ? -8.562 -12.183 6.544 1.00 90.19 265 ALA A N 1
ATOM 2136 C CA . ALA A 1 265 ? -8.051 -12.444 5.210 1.00 90.19 265 ALA A CA 1
ATOM 2137 C C . ALA A 1 265 ? -8.458 -13.839 4.739 1.00 90.19 265 ALA A C 1
ATOM 2139 O O . ALA A 1 265 ? -8.692 -14.752 5.531 1.00 90.19 265 ALA A O 1
ATOM 2140 N N . THR A 1 266 ? -8.466 -14.052 3.423 1.00 91.44 266 THR A N 1
ATOM 2141 C CA . THR A 1 266 ? -8.514 -15.434 2.927 1.00 91.44 266 THR A CA 1
ATOM 2142 C C . THR A 1 266 ? -7.226 -16.139 3.341 1.00 91.44 266 THR A C 1
ATOM 2144 O O . THR A 1 266 ? -6.145 -15.574 3.170 1.00 91.44 266 THR A O 1
ATOM 2147 N N . ALA A 1 267 ? -7.318 -17.369 3.849 1.00 92.25 267 ALA A N 1
ATOM 2148 C CA . ALA A 1 267 ? -6.142 -18.139 4.245 1.00 92.25 267 ALA A CA 1
ATOM 2149 C C . ALA A 1 267 ? -5.117 -18.236 3.101 1.00 92.25 267 ALA A C 1
ATOM 2151 O O . ALA A 1 267 ? -5.481 -18.250 1.922 1.00 92.25 267 ALA A O 1
ATOM 2152 N N . PHE A 1 268 ? -3.835 -18.275 3.453 1.00 93.81 268 PHE A N 1
ATOM 2153 C CA . PHE A 1 268 ? -2.751 -18.439 2.489 1.00 93.81 268 PHE A CA 1
ATOM 2154 C C . PHE A 1 268 ? -2.825 -19.809 1.808 1.00 93.81 268 PHE A C 1
ATOM 2156 O O . PHE A 1 268 ? -2.864 -20.835 2.490 1.00 93.81 268 PHE A O 1
ATOM 2163 N N . ASP A 1 269 ? -2.798 -19.830 0.474 1.00 93.31 269 ASP A N 1
ATOM 2164 C CA . ASP A 1 269 ? -2.615 -21.056 -0.301 1.00 93.31 269 ASP A CA 1
ATOM 2165 C C . ASP A 1 269 ? -1.125 -21.199 -0.670 1.00 93.31 269 ASP A C 1
ATOM 2167 O O . ASP A 1 269 ? -0.590 -20.349 -1.387 1.00 93.31 269 ASP A O 1
ATOM 2171 N N . PRO A 1 270 ? -0.435 -22.281 -0.254 1.00 91.69 270 PRO A N 1
ATOM 2172 C CA . PRO A 1 270 ? 0.958 -22.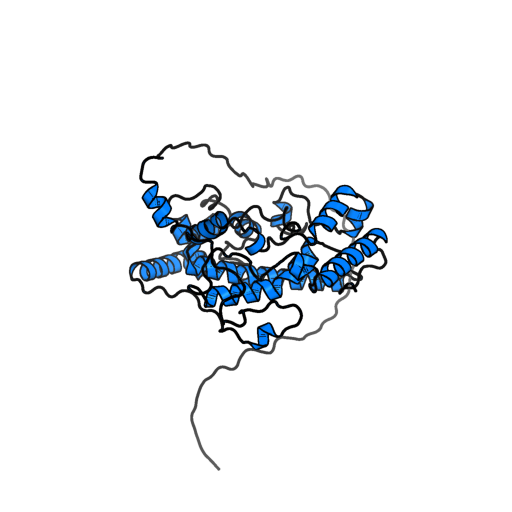540 -0.628 1.00 91.69 270 PRO A CA 1
ATOM 2173 C C . PRO A 1 270 ? 1.239 -22.476 -2.134 1.00 91.69 270 PRO A C 1
ATOM 2175 O O . PRO A 1 270 ? 2.355 -22.141 -2.537 1.00 91.69 270 PRO A O 1
ATOM 2178 N N . LYS A 1 271 ? 0.238 -22.739 -2.986 1.00 91.88 271 LYS A N 1
ATOM 2179 C CA . LYS A 1 271 ? 0.371 -22.597 -4.443 1.00 91.88 271 LYS A CA 1
ATOM 2180 C C . LYS A 1 271 ? 0.638 -21.156 -4.866 1.00 91.88 271 LYS A C 1
ATOM 2182 O O . LYS A 1 271 ? 1.272 -20.945 -5.899 1.00 91.88 271 LYS A O 1
ATOM 2187 N N . GLU A 1 272 ? 0.215 -20.162 -4.088 1.00 91.94 272 GLU A N 1
ATOM 2188 C CA . GLU A 1 272 ? 0.489 -18.753 -4.375 1.00 91.94 272 GLU A CA 1
ATOM 2189 C C . GLU A 1 272 ? 1.994 -18.473 -4.425 1.00 91.94 272 GLU A C 1
ATOM 2191 O O . GLU A 1 272 ? 2.439 -17.746 -5.312 1.00 91.94 272 GLU A O 1
ATOM 2196 N N . ALA A 1 273 ? 2.780 -19.089 -3.536 1.00 88.19 273 ALA A N 1
ATOM 2197 C CA . ALA A 1 273 ? 4.232 -18.909 -3.478 1.00 88.19 273 ALA A CA 1
ATOM 2198 C C . ALA A 1 273 ? 4.992 -19.642 -4.597 1.00 88.19 273 ALA A C 1
ATOM 2200 O O . ALA A 1 273 ? 6.185 -19.418 -4.772 1.00 88.19 273 ALA A O 1
ATOM 2201 N N . THR A 1 274 ? 4.319 -20.485 -5.387 1.00 87.81 274 THR A N 1
ATOM 2202 C CA . THR A 1 274 ? 4.933 -21.149 -6.554 1.00 87.81 274 THR A CA 1
ATOM 2203 C C . THR A 1 274 ? 4.945 -20.268 -7.804 1.00 87.81 274 THR A C 1
ATOM 2205 O O . THR A 1 274 ? 5.555 -20.623 -8.815 1.00 87.81 274 THR A O 1
ATOM 2208 N N . LYS A 1 275 ? 4.271 -19.110 -7.765 1.00 88.50 275 LYS A N 1
ATOM 2209 C CA . LYS A 1 275 ? 4.228 -18.177 -8.892 1.00 88.50 275 LYS A CA 1
ATOM 2210 C C . LYS A 1 275 ? 5.628 -17.640 -9.184 1.00 88.50 275 LYS A C 1
ATOM 2212 O O . LYS A 1 275 ? 6.351 -17.208 -8.290 1.00 88.50 275 LYS A O 1
ATOM 2217 N N . SER A 1 276 ? 5.997 -17.633 -10.463 1.00 84.62 276 SER A N 1
ATOM 2218 C CA . SER A 1 276 ? 7.284 -17.084 -10.894 1.00 84.62 276 SER A CA 1
ATOM 2219 C C . SER A 1 276 ? 7.418 -15.624 -10.459 1.00 84.62 276 SER A C 1
ATOM 2221 O O . SER A 1 276 ? 6.493 -14.826 -10.627 1.00 84.62 276 SER A O 1
ATOM 2223 N N . GLY A 1 277 ? 8.578 -15.278 -9.903 1.00 83.38 277 GLY A N 1
ATOM 2224 C CA . GLY A 1 277 ? 8.850 -13.924 -9.449 1.00 83.38 277 GLY A CA 1
ATOM 2225 C C . GLY A 1 277 ? 8.159 -13.558 -8.137 1.00 83.38 277 GLY A C 1
ATOM 2226 O O . GLY A 1 277 ? 8.008 -12.365 -7.889 1.00 83.38 277 GLY A O 1
ATOM 2227 N N . TYR A 1 278 ? 7.722 -14.521 -7.320 1.00 91.31 278 TYR A N 1
ATOM 2228 C CA . TYR A 1 278 ? 7.245 -14.299 -5.949 1.00 91.31 278 TYR A CA 1
ATOM 2229 C C . TYR A 1 278 ? 8.315 -14.742 -4.952 1.00 91.31 278 TYR A C 1
ATOM 2231 O O . TYR A 1 278 ? 8.981 -15.752 -5.170 1.00 91.31 278 TYR A O 1
ATOM 2239 N N . ASP A 1 279 ? 8.473 -13.986 -3.866 1.00 92.00 279 ASP A N 1
ATOM 2240 C CA . ASP A 1 279 ? 9.350 -14.416 -2.778 1.00 92.00 279 ASP A CA 1
ATOM 2241 C C . ASP A 1 279 ? 8.593 -15.404 -1.883 1.00 92.00 279 ASP A C 1
ATOM 2243 O O . ASP A 1 279 ? 7.365 -15.289 -1.759 1.00 92.00 279 ASP A O 1
ATOM 2247 N N . PRO A 1 280 ? 9.286 -16.362 -1.241 1.00 93.06 280 PRO A N 1
ATOM 2248 C CA . PRO A 1 280 ? 8.637 -17.299 -0.337 1.00 93.06 280 PRO A CA 1
ATOM 2249 C C . PRO A 1 280 ? 7.864 -16.555 0.754 1.00 93.06 280 PRO A C 1
ATOM 2251 O O . PRO A 1 280 ? 8.280 -15.495 1.210 1.00 93.06 280 PRO A O 1
ATOM 2254 N N . PH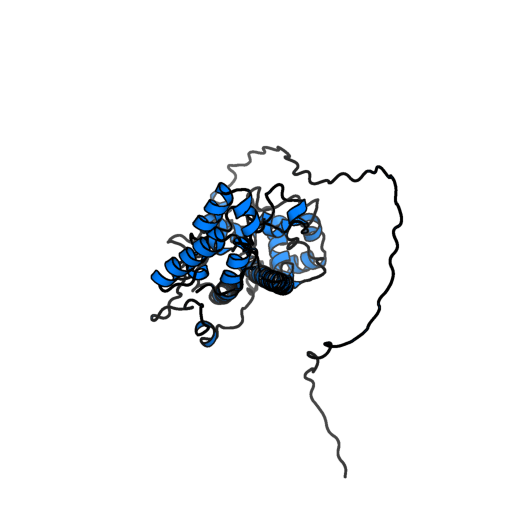E A 1 281 ? 6.726 -17.107 1.166 1.00 95.06 281 PHE A N 1
ATOM 2255 C CA . PHE A 1 281 ? 5.944 -16.554 2.275 1.00 95.06 281 PHE A CA 1
ATOM 2256 C C . PHE A 1 281 ? 6.558 -16.920 3.635 1.00 95.06 281 PHE A C 1
ATOM 2258 O O . PHE A 1 281 ? 6.585 -16.120 4.569 1.00 95.06 281 PHE A O 1
ATOM 2265 N N . LYS A 1 282 ? 7.092 -18.143 3.726 1.00 95.31 282 LYS A N 1
ATOM 2266 C CA . LYS A 1 282 ? 7.753 -18.703 4.904 1.00 95.31 282 LYS A CA 1
ATOM 2267 C C . LYS A 1 282 ? 9.108 -19.300 4.537 1.00 95.31 282 LYS A C 1
ATOM 2269 O O . LYS A 1 282 ? 9.307 -19.748 3.406 1.00 95.31 282 LYS A O 1
ATOM 2274 N N . LYS A 1 283 ? 10.023 -19.309 5.503 1.00 93.88 283 LYS A N 1
ATOM 2275 C CA . LYS A 1 283 ? 11.294 -20.034 5.459 1.00 93.88 283 LYS A CA 1
ATOM 2276 C C . LYS A 1 283 ? 11.049 -21.537 5.654 1.00 93.88 283 LYS A C 1
ATOM 2278 O O . LYS A 1 283 ? 9.948 -21.967 6.000 1.00 93.88 283 LYS A O 1
ATOM 2283 N N . ALA A 1 284 ? 12.093 -22.341 5.449 1.00 92.56 284 ALA A N 1
ATOM 2284 C CA . ALA A 1 284 ? 12.026 -23.796 5.611 1.00 92.56 284 ALA A CA 1
ATOM 2285 C C . ALA A 1 284 ? 11.682 -24.238 7.048 1.00 92.56 284 ALA A C 1
ATOM 2287 O O . ALA A 1 284 ? 11.093 -25.298 7.233 1.00 92.56 284 ALA A O 1
ATOM 2288 N N . ASP A 1 285 ? 12.008 -23.417 8.047 1.00 93.69 285 ASP A N 1
ATOM 2289 C CA . ASP A 1 285 ? 11.684 -23.642 9.463 1.00 93.69 285 ASP A CA 1
ATOM 2290 C C . ASP A 1 285 ? 10.237 -23.252 9.841 1.00 93.69 285 ASP A C 1
ATOM 2292 O O . ASP A 1 285 ? 9.830 -23.411 10.989 1.00 93.69 285 ASP A O 1
ATOM 2296 N N . GLY A 1 286 ? 9.444 -22.748 8.888 1.00 91.88 286 GLY A N 1
ATOM 2297 C CA . GLY A 1 286 ? 8.056 -22.334 9.099 1.00 91.88 286 GLY A CA 1
ATOM 2298 C C . GLY A 1 286 ? 7.868 -20.903 9.619 1.00 91.88 286 GLY A C 1
ATOM 2299 O O . GLY A 1 286 ? 6.716 -20.449 9.692 1.00 91.88 286 GLY A O 1
ATOM 2300 N N . SER A 1 287 ? 8.955 -20.186 9.925 1.00 94.00 287 SER A N 1
ATOM 2301 C CA . SER A 1 287 ? 8.928 -18.753 10.233 1.00 94.00 287 SER A CA 1
ATOM 2302 C C . SER A 1 287 ? 8.643 -17.922 8.980 1.00 94.00 287 SER A C 1
ATOM 2304 O O . SER A 1 287 ? 8.852 -18.372 7.850 1.00 94.00 287 SER A O 1
ATOM 2306 N N . TYR A 1 288 ? 8.126 -16.708 9.154 1.00 96.25 288 TYR A N 1
ATOM 2307 C CA . TYR A 1 288 ? 7.887 -15.803 8.032 1.00 96.25 288 TYR A CA 1
ATOM 2308 C C . TYR A 1 288 ? 9.201 -15.267 7.458 1.00 96.25 288 TYR A C 1
ATOM 2310 O O . TYR A 1 288 ? 10.209 -15.138 8.154 1.00 96.25 288 TYR A O 1
ATOM 2318 N N . THR A 1 289 ? 9.216 -14.983 6.155 1.00 95.88 289 THR A N 1
ATOM 2319 C CA . THR A 1 289 ? 10.423 -14.450 5.505 1.00 95.88 289 THR A CA 1
ATOM 2320 C C . THR A 1 289 ? 10.661 -12.980 5.807 1.00 95.88 289 THR A C 1
ATOM 2322 O O . THR A 1 289 ? 11.816 -12.570 5.825 1.00 95.88 289 THR A O 1
ATOM 2325 N N . ALA A 1 290 ? 9.600 -12.196 6.007 1.00 93.94 290 ALA A N 1
ATOM 2326 C CA . ALA A 1 290 ? 9.712 -10.846 6.543 1.00 93.94 290 ALA A CA 1
ATOM 2327 C C . ALA A 1 290 ? 9.877 -10.925 8.064 1.00 93.94 290 ALA A C 1
ATOM 2329 O O . ALA A 1 290 ? 9.344 -11.833 8.707 1.00 93.94 290 ALA A O 1
ATOM 2330 N N . LEU A 1 291 ? 10.619 -9.981 8.624 1.00 91.94 291 LEU A N 1
ATOM 2331 C CA . LEU A 1 291 ? 10.942 -9.944 10.041 1.00 91.94 291 LEU A CA 1
ATOM 2332 C C . LEU A 1 291 ? 9.872 -9.163 10.801 1.00 91.94 291 LEU A C 1
ATOM 2334 O O . LEU A 1 291 ? 9.285 -8.206 10.285 1.00 91.94 291 LEU A O 1
ATOM 2338 N N . ALA A 1 292 ? 9.650 -9.565 12.048 1.00 90.12 292 ALA A N 1
ATOM 2339 C CA . ALA A 1 292 ? 8.961 -8.725 13.016 1.00 90.12 292 ALA A CA 1
ATOM 2340 C C . ALA A 1 292 ? 9.725 -7.391 13.204 1.00 90.12 292 ALA A C 1
ATOM 2342 O O . ALA A 1 292 ? 10.887 -7.291 12.794 1.00 90.12 292 ALA A O 1
ATOM 2343 N N . PRO A 1 293 ? 9.095 -6.362 13.797 1.00 87.25 293 PRO A N 1
ATOM 2344 C CA . PRO A 1 293 ? 9.804 -5.161 14.237 1.00 87.25 293 PRO A CA 1
ATOM 2345 C C . PRO A 1 293 ? 10.988 -5.529 15.151 1.00 87.25 293 PRO A C 1
ATOM 2347 O O . PRO A 1 293 ? 10.979 -6.597 15.762 1.00 87.25 293 PRO A O 1
ATOM 2350 N N . ASP A 1 294 ? 11.998 -4.658 15.248 1.00 81.62 294 ASP A N 1
ATOM 2351 C CA . ASP A 1 294 ? 13.134 -4.865 16.163 1.00 81.62 294 ASP A CA 1
ATOM 2352 C C . ASP A 1 294 ? 12.608 -4.946 17.600 1.00 81.62 294 ASP A C 1
ATOM 2354 O O . ASP A 1 294 ? 11.506 -4.469 17.889 1.00 81.62 294 ASP A O 1
ATOM 2358 N N . GLU A 1 295 ? 13.384 -5.563 18.498 1.00 66.06 295 GLU A N 1
ATOM 2359 C CA . GLU A 1 295 ? 13.013 -5.669 19.911 1.00 66.06 295 GLU A CA 1
ATOM 2360 C C . GLU A 1 295 ? 12.569 -4.305 20.463 1.00 66.06 295 GLU A C 1
ATOM 2362 O O . GLU A 1 295 ? 13.299 -3.315 20.402 1.00 66.06 295 GLU A O 1
ATOM 2367 N N . GLY A 1 296 ? 11.336 -4.273 20.977 1.00 59.72 296 GLY A N 1
ATOM 2368 C CA . GLY A 1 296 ? 10.599 -3.041 21.236 1.00 59.72 296 GLY A CA 1
ATOM 2369 C C . GLY A 1 296 ? 9.591 -2.762 20.126 1.00 59.72 296 GLY A C 1
ATOM 2370 O O . GLY A 1 296 ? 9.765 -1.828 19.341 1.00 59.72 296 GLY A O 1
ATOM 2371 N N . LEU A 1 297 ? 8.498 -3.546 20.092 1.00 57.72 297 LEU A N 1
ATOM 2372 C CA . LEU A 1 297 ? 7.286 -3.134 19.375 1.00 57.72 297 LEU A CA 1
ATOM 2373 C C . LEU A 1 297 ? 7.034 -1.652 19.693 1.00 57.72 297 LEU A C 1
ATOM 2375 O O . LEU A 1 297 ? 7.193 -1.274 20.859 1.00 57.72 297 LEU A O 1
ATOM 2379 N N . PRO A 1 298 ? 6.643 -0.816 18.709 1.00 59.81 298 PRO A N 1
ATOM 2380 C CA . PRO A 1 298 ? 6.253 0.550 19.007 1.00 59.81 298 PRO A CA 1
ATOM 2381 C C . PRO A 1 298 ? 5.234 0.481 20.1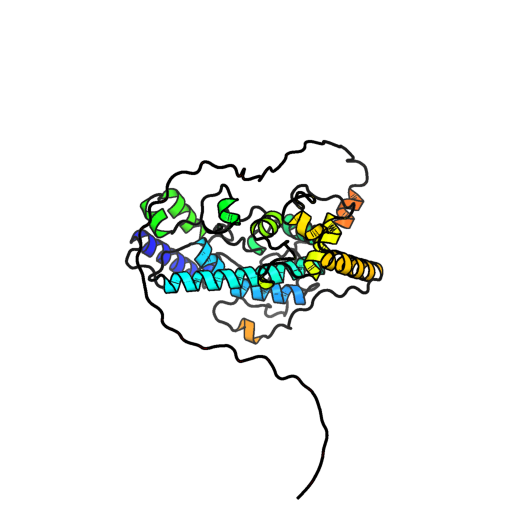36 1.00 59.81 298 PRO A C 1
ATOM 2383 O O . PRO A 1 298 ? 4.195 -0.169 19.974 1.00 59.81 298 PRO A O 1
ATOM 2386 N N . VAL A 1 299 ? 5.591 1.089 21.271 1.00 62.50 299 VAL A N 1
ATOM 2387 C CA . VAL A 1 299 ? 4.710 1.274 22.424 1.00 62.50 299 VAL A CA 1
ATOM 2388 C C . VAL A 1 299 ? 3.363 1.715 21.862 1.00 62.50 299 VAL A C 1
ATOM 2390 O O . VAL A 1 299 ? 3.347 2.535 20.928 1.00 62.50 299 VAL A O 1
ATOM 2393 N N . ASP A 1 300 ? 2.266 1.097 22.318 1.00 75.50 300 ASP A N 1
ATOM 2394 C CA . ASP A 1 300 ? 0.940 1.472 21.829 1.00 75.50 300 ASP A CA 1
ATOM 2395 C C . ASP A 1 300 ? 0.848 2.997 21.892 1.00 75.50 300 ASP A C 1
ATOM 2397 O O . ASP A 1 300 ? 1.348 3.619 22.829 1.00 75.50 300 ASP A O 1
ATOM 2401 N N . TYR A 1 301 ? 0.320 3.634 20.855 1.00 79.62 301 TYR A N 1
ATOM 2402 C CA . TYR A 1 301 ? 0.249 5.084 20.842 1.00 79.62 301 TYR A CA 1
ATOM 2403 C C . TYR A 1 301 ? -0.497 5.603 22.077 1.00 79.62 301 TYR A C 1
ATOM 2405 O O . TYR A 1 301 ? -0.136 6.653 22.602 1.00 79.62 301 TYR A O 1
ATOM 2413 N N . ASP A 1 302 ? -1.463 4.835 22.584 1.00 76.69 302 ASP A N 1
ATOM 2414 C CA . ASP A 1 302 ? -2.154 5.144 23.831 1.00 76.69 302 ASP A CA 1
ATOM 2415 C C . ASP A 1 302 ? -1.204 5.091 25.048 1.00 76.69 302 ASP A C 1
ATOM 2417 O O . ASP A 1 302 ? -1.269 5.969 25.907 1.00 76.69 302 ASP A O 1
ATOM 2421 N N . ASP A 1 303 ? -0.254 4.154 25.083 1.00 73.31 303 ASP A N 1
ATOM 2422 C CA . ASP A 1 303 ? 0.793 4.077 26.111 1.00 73.31 303 ASP A CA 1
ATOM 2423 C C . ASP A 1 303 ? 1.816 5.224 25.975 1.00 73.31 303 ASP A C 1
ATOM 2425 O O . ASP A 1 303 ? 2.270 5.777 26.978 1.00 73.31 303 ASP A O 1
ATOM 2429 N N . VAL A 1 304 ? 2.158 5.633 24.744 1.00 74.50 304 VAL A N 1
ATOM 2430 C CA . VAL A 1 304 ? 3.027 6.801 24.489 1.00 74.50 304 VAL A CA 1
ATOM 2431 C C . VAL A 1 304 ? 2.362 8.080 24.991 1.00 74.50 304 VAL A C 1
ATOM 2433 O O . VAL A 1 304 ? 3.001 8.883 25.668 1.00 74.50 304 VAL A O 1
ATOM 2436 N N . VAL A 1 305 ? 1.076 8.255 24.682 1.00 75.31 305 VAL A N 1
ATOM 2437 C CA . VAL A 1 305 ? 0.271 9.384 25.155 1.00 75.31 305 VAL A CA 1
ATOM 2438 C C . VAL A 1 305 ? 0.166 9.375 26.679 1.00 75.31 305 VAL A C 1
ATOM 2440 O O . VAL A 1 305 ? 0.343 10.418 27.302 1.00 75.31 305 VAL A O 1
ATOM 2443 N N . ALA A 1 306 ? -0.083 8.215 27.292 1.00 73.19 306 ALA A N 1
ATOM 2444 C CA . ALA A 1 306 ? -0.170 8.088 28.745 1.00 73.19 306 ALA A CA 1
ATOM 2445 C C . ALA A 1 306 ? 1.161 8.421 29.443 1.00 73.19 306 ALA A C 1
ATOM 2447 O O . ALA A 1 306 ? 1.163 9.061 30.493 1.00 73.19 306 ALA A O 1
ATOM 2448 N N . ALA A 1 307 ? 2.293 8.034 28.847 1.00 70.00 307 ALA A N 1
ATOM 2449 C CA . ALA A 1 307 ? 3.626 8.335 29.365 1.00 70.00 307 ALA A CA 1
ATOM 2450 C C . ALA A 1 307 ? 4.018 9.821 29.238 1.00 70.00 307 ALA A C 1
ATOM 2452 O O . ALA A 1 307 ? 4.890 10.282 29.970 1.00 70.00 307 ALA A O 1
ATOM 2453 N N . GLN A 1 308 ? 3.384 10.571 28.332 1.00 63.81 308 GLN A N 1
ATOM 2454 C CA . GLN A 1 308 ? 3.625 12.003 28.102 1.00 63.81 308 GLN A CA 1
ATOM 2455 C C . GLN A 1 308 ? 2.785 12.933 29.000 1.00 63.81 308 GLN A C 1
ATOM 2457 O O . GLN A 1 308 ? 2.744 14.127 28.723 1.00 63.81 308 GLN A O 1
ATOM 2462 N N . GLY A 1 309 ? 2.106 12.399 30.026 1.00 48.53 309 GLY A N 1
ATOM 2463 C CA . GLY A 1 309 ? 1.063 13.071 30.817 1.00 48.53 309 GLY A CA 1
ATOM 2464 C C . GLY A 1 309 ? 1.241 14.578 31.059 1.00 48.53 309 GLY A C 1
ATOM 2465 O O . GLY A 1 309 ? 2.319 14.989 31.452 1.00 48.53 309 GLY A O 1
ATOM 2466 N N . ASP A 1 310 ? 0.162 15.343 30.824 1.00 48.25 310 ASP A N 1
ATOM 2467 C CA . ASP A 1 310 ? -0.163 16.765 31.124 1.00 48.25 310 ASP A CA 1
ATOM 2468 C C . ASP A 1 310 ? 0.912 17.881 31.042 1.00 48.25 310 ASP A C 1
ATOM 2470 O O . ASP A 1 310 ? 0.568 19.058 31.148 1.00 48.25 310 ASP A O 1
ATOM 2474 N N . ASP A 1 311 ? 2.178 17.576 30.768 1.00 44.00 311 ASP A N 1
ATOM 2475 C CA . ASP A 1 311 ? 3.299 18.521 30.845 1.00 44.00 311 ASP A CA 1
ATOM 2476 C C . ASP A 1 311 ? 3.601 19.248 29.520 1.00 44.00 311 ASP A C 1
ATOM 2478 O O . ASP A 1 311 ? 4.550 20.027 29.444 1.00 44.00 311 ASP A O 1
ATOM 2482 N N . ASP A 1 312 ? 2.776 19.072 28.480 1.00 40.72 312 ASP A N 1
ATOM 2483 C CA . ASP A 1 312 ? 2.858 19.883 27.254 1.00 40.72 312 ASP A CA 1
ATOM 2484 C C . ASP A 1 312 ? 1.497 20.432 26.809 1.00 40.72 312 ASP A C 1
ATOM 2486 O O . ASP A 1 312 ? 1.062 20.321 25.662 1.00 40.72 312 ASP A O 1
ATOM 2490 N N . ALA A 1 313 ? 0.813 21.089 27.744 1.00 38.16 313 ALA A N 1
ATOM 2491 C CA . ALA A 1 313 ? -0.196 22.088 27.421 1.00 38.16 313 ALA A CA 1
ATOM 2492 C C . ALA A 1 313 ? 0.465 23.420 27.010 1.00 38.16 313 ALA A C 1
ATOM 2494 O O . ALA A 1 313 ? 0.139 24.474 27.557 1.00 38.16 313 ALA A O 1
ATOM 2495 N N . THR A 1 314 ? 1.384 23.421 26.036 1.00 35.47 314 THR A N 1
ATOM 2496 C CA . THR A 1 314 ? 1.756 24.666 25.350 1.00 35.47 314 THR A CA 1
ATOM 2497 C C . THR A 1 314 ? 0.902 24.847 24.100 1.00 35.47 314 THR A C 1
ATOM 2499 O O . THR A 1 314 ? 1.168 24.387 22.991 1.00 35.47 314 THR A O 1
ATOM 2502 N N . SER A 1 315 ? -0.213 25.541 24.326 1.00 44.00 315 SER A N 1
ATOM 2503 C CA . SER A 1 315 ? -1.036 26.168 23.301 1.00 44.00 315 SER A CA 1
ATOM 2504 C C . SER A 1 315 ? -0.203 27.178 22.501 1.00 44.00 315 SER A C 1
ATOM 2506 O O . SER A 1 315 ? -0.215 28.370 22.801 1.00 44.00 315 SER A O 1
ATOM 2508 N N . GLU A 1 316 ? 0.461 26.735 21.437 1.00 31.33 316 GLU A N 1
ATOM 2509 C CA . GLU A 1 316 ? 0.820 27.619 20.328 1.00 31.33 316 GLU A CA 1
ATOM 2510 C C . GLU A 1 316 ? -0.173 27.428 19.182 1.00 31.33 316 GLU A C 1
ATOM 2512 O O . GLU A 1 316 ? -0.013 26.615 18.266 1.00 31.33 316 GLU A O 1
ATOM 2517 N N . THR A 1 317 ? -1.246 28.213 19.266 1.00 39.75 317 THR A N 1
ATOM 2518 C CA . THR A 1 317 ? -2.108 28.550 18.141 1.00 39.75 317 THR A CA 1
ATOM 2519 C C . THR A 1 317 ? -1.297 29.355 17.131 1.00 39.75 317 THR A C 1
ATOM 2521 O O . THR A 1 317 ? -1.144 30.568 17.263 1.00 39.75 317 THR A O 1
ATOM 2524 N N . VAL A 1 318 ? -0.807 28.682 16.098 1.00 30.36 318 VAL A N 1
ATOM 2525 C CA . VAL A 1 318 ? -0.530 29.320 14.813 1.00 30.36 318 VAL A CA 1
ATOM 2526 C C . VAL A 1 318 ? -1.335 28.542 13.784 1.00 30.36 318 VAL A C 1
ATOM 2528 O O . VAL A 1 318 ? -0.977 27.425 13.409 1.00 30.36 318 VAL A O 1
ATOM 2531 N N . ASP A 1 319 ? -2.479 29.111 13.403 1.00 31.95 319 ASP A N 1
ATOM 2532 C CA . ASP A 1 319 ? -3.273 28.666 12.262 1.00 31.95 319 ASP A CA 1
ATOM 2533 C C . ASP A 1 319 ? -2.442 28.868 10.986 1.00 31.95 319 ASP A C 1
ATOM 2535 O O . ASP A 1 319 ? -2.546 29.886 10.303 1.00 31.95 319 ASP A O 1
ATOM 2539 N N . GLU A 1 320 ? -1.601 27.893 10.641 1.00 30.77 320 GLU A N 1
ATOM 2540 C CA . GLU A 1 320 ? -1.157 27.743 9.259 1.00 30.77 320 GLU A CA 1
ATOM 2541 C C . GLU A 1 320 ? -2.294 27.094 8.473 1.00 30.77 320 GLU A C 1
ATOM 2543 O O . GLU A 1 320 ? -2.471 25.873 8.406 1.00 30.77 320 GLU A O 1
ATOM 2548 N N . VAL A 1 321 ? -3.113 27.968 7.899 1.00 31.98 321 VAL A N 1
ATOM 2549 C CA . VAL A 1 321 ? -4.115 27.628 6.902 1.00 31.98 321 VAL A CA 1
ATOM 2550 C C . VAL A 1 321 ? -3.384 26.987 5.720 1.00 31.98 321 VAL A C 1
ATOM 2552 O O . VAL A 1 321 ? -2.714 27.667 4.947 1.00 31.98 321 VAL A O 1
ATOM 2555 N N . ILE A 1 322 ? -3.527 25.672 5.537 1.00 34.25 322 ILE A N 1
ATOM 2556 C CA . ILE A 1 322 ? -3.342 25.082 4.207 1.00 34.25 322 ILE A CA 1
ATOM 2557 C C . ILE A 1 322 ? -4.573 25.499 3.405 1.00 34.25 322 ILE A C 1
ATOM 2559 O O . ILE A 1 322 ? -5.583 24.793 3.363 1.00 34.25 322 ILE A O 1
ATOM 2563 N N . ASP A 1 323 ? -4.504 26.704 2.847 1.00 27.05 323 ASP A N 1
ATOM 2564 C CA . ASP A 1 323 ? -5.514 27.220 1.944 1.00 27.05 323 ASP A CA 1
ATOM 2565 C C . ASP A 1 323 ? -5.329 26.535 0.589 1.00 27.05 323 ASP A C 1
ATOM 2567 O O . ASP A 1 323 ? -4.371 26.777 -0.143 1.00 27.05 323 ASP A O 1
ATOM 2571 N N . MET A 1 324 ? -6.226 25.603 0.285 1.00 37.19 324 MET A N 1
ATOM 2572 C CA . MET A 1 324 ? -6.399 25.064 -1.062 1.00 37.19 324 MET A CA 1
ATOM 2573 C C . MET A 1 324 ? -7.741 25.521 -1.636 1.00 37.19 324 MET A C 1
ATOM 2575 O O . MET A 1 324 ? -8.453 24.735 -2.267 1.00 37.19 324 MET A O 1
ATOM 2579 N N . THR A 1 325 ? -8.117 26.781 -1.413 1.00 33.09 325 THR A N 1
ATOM 2580 C CA . THR A 1 325 ? -9.162 27.413 -2.214 1.00 33.09 325 THR A CA 1
ATOM 2581 C C . THR A 1 325 ? -8.580 27.793 -3.576 1.00 33.09 325 THR A C 1
ATOM 2583 O O . THR A 1 325 ? -7.835 28.751 -3.749 1.00 33.09 325 THR A O 1
ATOM 2586 N N . GLY A 1 326 ? -8.887 26.973 -4.583 1.00 31.22 326 GLY A N 1
ATOM 2587 C CA . GLY A 1 326 ? -8.819 27.415 -5.968 1.00 31.22 326 GLY A CA 1
ATOM 2588 C C . GLY A 1 326 ? -9.928 28.436 -6.172 1.00 31.22 326 GLY A C 1
ATOM 2589 O O . GLY A 1 326 ? -11.091 28.049 -6.295 1.00 31.22 326 GLY A O 1
ATOM 2590 N N . ASP A 1 327 ? -9.565 29.714 -6.142 1.00 25.97 327 ASP A N 1
ATOM 2591 C CA . ASP A 1 327 ? -10.471 30.820 -6.418 1.00 25.97 327 ASP A CA 1
ATOM 2592 C C . ASP A 1 327 ? -11.084 30.654 -7.818 1.00 25.97 327 ASP A C 1
ATOM 2594 O O . ASP A 1 327 ? -10.388 30.558 -8.834 1.00 25.97 327 ASP A O 1
ATOM 2598 N N . GLN A 1 328 ? -12.411 30.550 -7.850 1.00 36.66 328 GLN A N 1
ATOM 2599 C CA . GLN A 1 328 ? -13.215 30.625 -9.058 1.00 36.66 328 GLN A CA 1
ATOM 2600 C C . GLN A 1 328 ? -13.824 32.026 -9.126 1.00 36.66 328 GLN A C 1
ATOM 2602 O O . GLN A 1 328 ? -14.862 32.286 -8.519 1.00 36.66 328 GLN A O 1
ATOM 2607 N N . SER A 1 329 ? -13.247 32.900 -9.950 1.00 29.92 329 SER A N 1
ATOM 2608 C CA . SER A 1 329 ? -14.002 33.963 -10.622 1.00 29.92 329 SER A CA 1
ATOM 2609 C C . SER A 1 329 ? -13.338 34.407 -11.927 1.00 29.92 329 SER A C 1
ATOM 2611 O O . SER A 1 329 ? -12.334 35.104 -11.956 1.00 29.92 329 SER A O 1
ATOM 2613 N N . GLN A 1 330 ? -13.943 33.898 -13.002 1.00 27.81 330 GLN A N 1
ATOM 2614 C CA . GLN A 1 330 ? -14.244 34.503 -14.303 1.00 27.81 330 GLN A CA 1
ATOM 2615 C C . GLN A 1 330 ? -13.346 35.620 -14.861 1.00 27.81 330 GLN A C 1
ATOM 2617 O O . GLN A 1 330 ? -13.372 36.743 -14.374 1.00 27.81 330 GLN A O 1
ATOM 2622 N N . VAL A 1 331 ? -12.820 35.376 -16.069 1.00 25.50 331 VAL A N 1
ATOM 2623 C CA . VAL A 1 331 ? -13.124 36.242 -17.220 1.00 25.50 331 VAL A CA 1
ATOM 2624 C C . VAL A 1 331 ? -13.484 35.355 -18.414 1.00 25.50 331 VAL A C 1
ATOM 2626 O O . VAL A 1 331 ? -12.730 34.473 -18.820 1.00 25.50 331 VAL A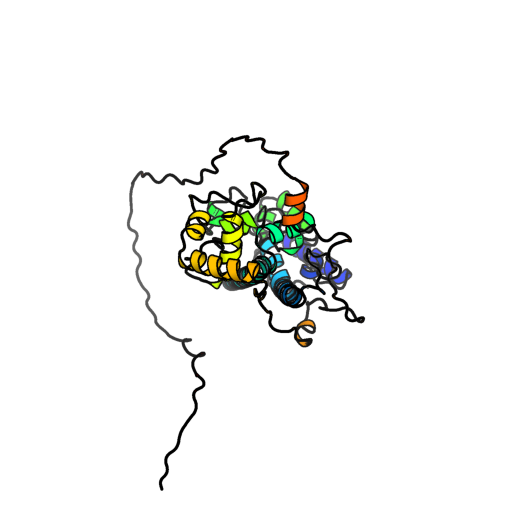 O 1
ATOM 2629 N N . VAL A 1 332 ? -14.698 35.569 -18.910 1.00 31.14 332 VAL A N 1
ATOM 2630 C CA . VAL A 1 332 ? -15.255 35.036 -20.153 1.00 31.14 332 VAL A CA 1
ATOM 2631 C C . VAL A 1 332 ? -14.545 35.702 -21.323 1.00 31.14 332 VAL A C 1
ATOM 2633 O O . VAL A 1 332 ? -14.562 36.923 -21.388 1.00 31.14 332 VAL A O 1
ATOM 2636 N N . GLU A 1 333 ? -14.028 34.932 -22.283 1.00 25.94 333 GLU A N 1
ATOM 2637 C CA . GLU A 1 333 ? -13.922 35.407 -23.666 1.00 25.94 333 GLU A CA 1
ATOM 2638 C C . GLU A 1 333 ? -13.799 34.248 -24.673 1.00 25.94 333 GLU A C 1
ATOM 2640 O O . GLU A 1 333 ? -12.889 33.427 -24.607 1.00 25.94 333 GLU A O 1
ATOM 2645 N N . GLY A 1 334 ? -14.746 34.208 -25.617 1.00 24.50 334 GLY A N 1
ATOM 2646 C CA . GLY A 1 334 ? -14.514 33.775 -26.998 1.00 24.50 334 GLY A CA 1
ATOM 2647 C C . GLY A 1 334 ? -14.424 32.279 -27.307 1.00 24.50 334 GLY A C 1
ATOM 2648 O O . GLY A 1 334 ? -13.342 31.732 -27.483 1.00 24.50 334 GLY A O 1
ATOM 2649 N N . ILE A 1 335 ? -15.577 31.653 -27.556 1.00 28.72 335 ILE A N 1
ATOM 2650 C CA . ILE A 1 335 ? -15.680 30.480 -28.443 1.00 28.72 335 ILE A CA 1
ATOM 2651 C C . ILE A 1 335 ? -15.256 30.900 -29.866 1.00 28.72 335 ILE A C 1
ATOM 2653 O O . ILE A 1 335 ? -15.680 31.960 -30.332 1.00 28.72 335 ILE A O 1
ATOM 2657 N N . PRO A 1 336 ? -14.566 30.024 -30.618 1.00 27.47 336 PRO A N 1
ATOM 2658 C CA . PRO A 1 336 ? -15.068 29.721 -31.952 1.00 27.47 336 PRO A CA 1
ATOM 2659 C C . PRO A 1 336 ? -15.344 28.229 -32.132 1.00 27.47 336 PRO A C 1
ATOM 2661 O O . PRO A 1 336 ? -14.530 27.358 -31.829 1.00 27.47 336 PRO A O 1
ATOM 2664 N N . LEU A 1 337 ? -16.543 27.987 -32.658 1.00 29.27 337 LEU A N 1
ATOM 2665 C CA . LEU A 1 337 ? -17.040 26.722 -33.165 1.00 29.27 337 LEU A CA 1
ATOM 2666 C C . LEU A 1 337 ? -16.100 26.160 -34.235 1.00 29.27 337 LEU A C 1
ATOM 2668 O O . LEU A 1 337 ? -15.714 26.861 -35.168 1.00 29.27 337 LEU A O 1
ATOM 2672 N N . GLY A 1 338 ? -15.825 24.865 -34.137 1.00 25.84 338 GLY A N 1
ATOM 2673 C CA . GLY A 1 338 ? -15.211 24.076 -35.194 1.00 25.84 338 GLY A CA 1
ATOM 2674 C C . GLY A 1 338 ? -15.791 22.672 -35.166 1.00 25.84 338 GLY A C 1
ATOM 2675 O O . GLY A 1 338 ? -15.299 21.813 -34.442 1.00 25.84 338 GLY A O 1
ATOM 2676 N N . ASN A 1 339 ? -16.873 22.486 -35.922 1.00 25.62 339 ASN A N 1
ATOM 2677 C CA . ASN A 1 339 ? -17.486 21.199 -36.233 1.00 25.62 339 ASN A CA 1
ATOM 2678 C C . ASN A 1 339 ? -16.438 20.182 -36.703 1.00 25.62 339 ASN A C 1
ATOM 2680 O O . ASN A 1 339 ? -15.576 20.525 -37.508 1.00 25.62 339 ASN A O 1
ATOM 2684 N N . ASN A 1 340 ? -16.597 18.920 -36.303 1.00 30.03 340 ASN A N 1
ATOM 2685 C CA . ASN A 1 340 ? -16.739 17.841 -37.277 1.00 30.03 340 ASN A CA 1
ATOM 2686 C C . ASN A 1 340 ? -17.421 16.627 -36.648 1.00 30.03 340 ASN A C 1
ATOM 2688 O O . ASN A 1 340 ? -17.165 16.244 -35.509 1.00 30.03 340 ASN A O 1
ATOM 2692 N N . ASN A 1 341 ? -18.335 16.110 -37.452 1.00 26.22 341 ASN A N 1
ATOM 2693 C CA . ASN A 1 341 ? -19.334 15.103 -37.181 1.00 26.22 341 ASN A CA 1
ATOM 2694 C C . ASN A 1 341 ? -18.789 13.668 -37.279 1.00 26.22 341 ASN A C 1
ATOM 2696 O O . ASN A 1 341 ? -17.768 13.427 -37.917 1.00 26.22 341 ASN A O 1
ATOM 2700 N N . ASP A 1 342 ? -19.600 12.773 -36.707 1.00 26.95 342 ASP A N 1
ATOM 2701 C CA . ASP A 1 342 ? -19.877 11.380 -37.082 1.00 26.95 342 ASP A CA 1
ATOM 2702 C C . ASP A 1 342 ? -18.758 10.329 -36.988 1.00 26.95 342 ASP A C 1
ATOM 2704 O O . ASP A 1 342 ? -17.815 10.301 -37.765 1.00 26.95 342 ASP A O 1
ATOM 2708 N N . GLU A 1 343 ? -18.944 9.357 -36.086 1.00 28.28 343 GLU A N 1
ATOM 2709 C CA . GLU A 1 343 ? -19.509 8.064 -36.504 1.00 28.28 343 GLU A CA 1
ATOM 2710 C C . GLU A 1 343 ? -19.966 7.222 -35.298 1.00 28.28 343 GLU A C 1
ATOM 2712 O O . GLU A 1 343 ? -19.252 7.008 -34.317 1.00 28.28 343 GLU A O 1
ATOM 2717 N N . ILE A 1 344 ? -21.206 6.751 -35.401 1.00 27.58 344 ILE A N 1
ATOM 2718 C CA . ILE A 1 344 ? -21.859 5.763 -34.544 1.00 27.58 344 ILE A CA 1
ATOM 2719 C C . ILE A 1 344 ? -21.418 4.366 -34.999 1.00 27.58 344 ILE A C 1
ATOM 2721 O O . ILE A 1 344 ? -21.505 4.059 -36.183 1.00 27.58 344 ILE A O 1
ATOM 2725 N N . SER A 1 345 ? -21.059 3.479 -34.067 1.00 29.11 345 SER A N 1
ATOM 2726 C CA . SER A 1 345 ? -21.422 2.057 -34.183 1.00 29.11 345 SER A CA 1
ATOM 2727 C C . SER A 1 345 ? -21.434 1.349 -32.825 1.00 29.11 345 SER A C 1
ATOM 2729 O O . SER A 1 345 ? -20.498 1.417 -32.028 1.00 29.11 345 SER A O 1
ATOM 2731 N N . ASP A 1 346 ? -22.564 0.690 -32.584 1.00 25.73 346 ASP A N 1
ATOM 2732 C CA . ASP A 1 346 ? -22.878 -0.221 -31.491 1.00 25.73 346 ASP A CA 1
ATOM 2733 C C . ASP A 1 346 ? -21.963 -1.457 -31.450 1.00 25.73 346 ASP A C 1
ATOM 2735 O O . ASP A 1 346 ? -21.606 -2.021 -32.482 1.00 25.73 346 ASP A O 1
ATOM 2739 N N . SER A 1 347 ? -21.696 -1.985 -30.250 1.00 27.84 347 SER A N 1
ATOM 2740 C CA . SER A 1 347 ? -22.272 -3.274 -29.813 1.00 27.84 347 SER A CA 1
ATOM 2741 C C . SER A 1 347 ? -21.628 -3.820 -28.527 1.00 27.84 347 SER A C 1
ATOM 2743 O O . SER A 1 347 ? -20.424 -4.012 -28.403 1.00 27.84 347 SER A O 1
ATOM 2745 N N . SER A 1 348 ? -22.507 -4.054 -27.549 1.00 26.44 348 SER A N 1
ATOM 2746 C CA . SER A 1 348 ? -22.657 -5.273 -26.741 1.00 26.44 348 SER A CA 1
ATOM 2747 C C . SER A 1 348 ? -21.437 -6.181 -26.498 1.00 26.44 348 SER A C 1
ATOM 2749 O O . SER A 1 348 ? -20.989 -6.882 -27.399 1.00 26.44 348 SER A O 1
ATOM 2751 N N . SER A 1 349 ? -21.055 -6.343 -25.223 1.00 26.52 349 SER A N 1
ATOM 2752 C CA . SER A 1 349 ? -21.175 -7.618 -24.475 1.00 26.52 349 SER A CA 1
ATOM 2753 C C . SER A 1 349 ? -20.197 -7.646 -23.294 1.00 26.52 349 SER A C 1
ATOM 2755 O O . SER A 1 349 ? -18.993 -7.655 -23.504 1.00 26.52 349 SER A O 1
ATOM 2757 N N . THR A 1 350 ? -20.725 -7.645 -22.064 1.00 26.55 350 THR A N 1
ATOM 2758 C CA . THR A 1 350 ? -20.311 -8.492 -20.919 1.00 26.55 350 THR A CA 1
ATOM 2759 C C . THR A 1 350 ? -21.079 -8.041 -19.672 1.00 26.55 350 THR A C 1
ATOM 2761 O O . THR A 1 350 ? -20.528 -7.467 -18.736 1.00 26.55 350 THR A O 1
ATOM 2764 N N . ALA A 1 351 ? -22.388 -8.283 -19.668 1.00 29.41 351 ALA A N 1
ATOM 2765 C CA . ALA A 1 351 ? -23.217 -8.263 -18.468 1.00 29.41 351 ALA A CA 1
ATOM 2766 C C . ALA A 1 351 ? -23.802 -9.665 -18.300 1.00 29.41 351 ALA A C 1
ATOM 2768 O O . ALA A 1 351 ? -24.935 -9.934 -18.682 1.00 29.41 351 ALA A O 1
ATOM 2769 N N . SER A 1 352 ? -22.984 -10.595 -17.817 1.00 27.03 352 SER A N 1
ATOM 2770 C CA . SER A 1 352 ? -23.421 -11.895 -17.308 1.00 27.03 352 SER A CA 1
ATOM 2771 C C . SER A 1 352 ? -22.238 -12.556 -16.633 1.00 27.03 352 SER A C 1
ATOM 2773 O O . SER A 1 352 ? -21.309 -12.967 -17.313 1.00 27.03 352 SER A O 1
ATOM 2775 N N . LEU A 1 353 ? -22.275 -12.584 -15.304 1.00 27.91 353 LEU A N 1
ATOM 2776 C CA . LEU A 1 353 ? -21.775 -13.630 -14.408 1.00 27.91 353 LEU A CA 1
ATOM 2777 C C . LEU A 1 353 ? -21.727 -12.995 -13.019 1.00 27.91 353 LEU A C 1
ATOM 2779 O O . LEU A 1 353 ? -20.788 -12.271 -12.722 1.00 27.91 353 LEU A O 1
ATOM 2783 N N . LEU A 1 354 ? -22.799 -13.193 -12.245 1.00 29.75 354 LEU A N 1
ATOM 2784 C CA . LEU A 1 354 ? -22.866 -13.249 -10.773 1.00 29.75 354 LEU A CA 1
ATOM 2785 C C . LEU A 1 354 ? -24.325 -13.038 -10.330 1.00 29.75 354 LEU A C 1
ATOM 2787 O O . LEU A 1 354 ? -24.698 -11.992 -9.810 1.00 29.75 354 LEU A O 1
ATOM 2791 N N . ARG A 1 355 ? -25.175 -14.046 -10.558 1.00 30.83 355 ARG A N 1
ATOM 2792 C CA . ARG A 1 355 ? -26.424 -14.236 -9.800 1.00 30.83 355 ARG A CA 1
ATOM 2793 C C . ARG A 1 355 ? -26.937 -15.662 -9.982 1.00 30.83 355 ARG A C 1
ATOM 2795 O O . ARG A 1 355 ? -27.419 -16.010 -11.051 1.00 30.83 355 ARG A O 1
ATOM 2802 N N . LYS A 1 356 ? -26.789 -16.457 -8.925 1.00 30.22 356 LYS A N 1
ATOM 2803 C CA . LYS A 1 356 ? -27.567 -17.647 -8.523 1.00 30.22 356 LYS A CA 1
ATOM 2804 C C . LYS A 1 356 ? -26.991 -18.011 -7.149 1.00 30.22 356 LYS A C 1
ATOM 2806 O O . LYS A 1 356 ? -25.926 -18.606 -7.076 1.00 30.22 356 LYS A O 1
ATOM 2811 N N . VAL A 1 357 ? -27.390 -17.326 -6.076 1.00 30.91 357 VAL A N 1
ATOM 2812 C CA . VAL A 1 357 ? -28.629 -17.515 -5.293 1.00 30.91 357 VAL A CA 1
ATOM 2813 C C . VAL A 1 357 ? -28.895 -18.990 -5.020 1.00 30.91 357 VAL A C 1
ATOM 2815 O O . VAL A 1 357 ? -29.356 -19.743 -5.871 1.00 30.91 357 VAL A O 1
ATOM 2818 N N . ASN A 1 358 ? -28.538 -19.334 -3.791 1.00 26.59 358 ASN A N 1
ATOM 2819 C CA . ASN A 1 358 ? -28.941 -20.491 -3.031 1.00 26.59 358 ASN A CA 1
ATOM 2820 C C . ASN A 1 358 ? -30.392 -20.257 -2.587 1.00 26.59 358 ASN A C 1
ATOM 2822 O O . ASN A 1 358 ? -30.631 -19.273 -1.898 1.00 26.59 358 ASN A O 1
ATOM 2826 N N . GLU A 1 359 ? -31.334 -21.119 -2.965 1.00 29.61 359 GLU A N 1
ATOM 2827 C CA . GLU A 1 359 ? -32.551 -21.348 -2.179 1.00 29.61 359 GLU A CA 1
ATOM 2828 C C . GLU A 1 359 ? -33.206 -22.679 -2.571 1.00 29.61 359 GLU A C 1
ATOM 2830 O O . GLU A 1 359 ? -33.232 -23.097 -3.729 1.00 29.61 359 GLU A O 1
ATOM 2835 N N . LYS A 1 360 ? -33.639 -23.390 -1.533 1.00 30.05 360 LYS A N 1
ATOM 2836 C CA . LYS A 1 360 ? -34.004 -24.805 -1.481 1.00 30.05 360 LYS A CA 1
ATOM 2837 C C . LYS A 1 360 ? -35.534 -24.965 -1.518 1.00 30.05 360 LYS A C 1
ATOM 2839 O O . LYS A 1 360 ? -36.172 -24.477 -0.597 1.00 30.05 360 LYS A O 1
ATOM 2844 N N . THR A 1 361 ? -36.031 -25.827 -2.425 1.00 29.34 361 THR A N 1
ATOM 2845 C CA . THR A 1 361 ? -37.207 -26.758 -2.312 1.00 29.34 361 THR A CA 1
ATOM 2846 C C . THR A 1 361 ? -38.625 -26.191 -2.030 1.00 29.34 361 THR A C 1
ATOM 2848 O O . THR A 1 361 ? -38.711 -25.065 -1.564 1.00 29.34 361 THR A O 1
ATOM 2851 N N . PRO A 1 362 ? -39.755 -26.943 -2.224 1.00 37.84 362 PRO A N 1
ATOM 2852 C CA . PRO A 1 362 ? -39.924 -28.383 -2.540 1.00 37.84 362 PRO A CA 1
ATOM 2853 C C . PRO A 1 362 ? -40.952 -28.783 -3.647 1.00 37.84 362 PRO A C 1
ATOM 2855 O O . PRO A 1 362 ? -41.789 -27.999 -4.067 1.00 37.84 362 PRO A O 1
ATOM 2858 N N . LYS A 1 363 ? -40.859 -30.073 -4.043 1.00 33.56 363 LYS A N 1
ATOM 2859 C CA . LYS A 1 363 ? -41.866 -31.069 -4.520 1.00 33.56 363 LYS A CA 1
ATOM 2860 C C . LYS A 1 363 ? -43.166 -30.605 -5.211 1.00 33.56 363 LYS A C 1
ATOM 2862 O O . LYS A 1 363 ? -43.974 -29.965 -4.556 1.00 33.56 363 LYS A O 1
ATOM 2867 N N . THR A 1 364 ? -43.514 -31.210 -6.362 1.00 29.78 364 THR A N 1
ATOM 2868 C CA . THR A 1 364 ? -44.672 -32.142 -6.503 1.00 29.78 364 THR A CA 1
ATOM 2869 C C . THR A 1 364 ? -44.621 -32.953 -7.815 1.00 29.78 364 THR A C 1
ATOM 2871 O O . THR A 1 364 ? -43.885 -32.618 -8.734 1.00 29.78 364 THR A O 1
ATOM 2874 N N . GLU A 1 365 ? -45.366 -34.059 -7.808 1.00 33.88 365 GLU A N 1
ATOM 2875 C CA . GLU A 1 365 ? -45.386 -35.251 -8.667 1.00 33.88 365 GLU A CA 1
ATOM 2876 C C . GLU A 1 365 ? -46.136 -35.131 -10.014 1.00 33.88 365 GLU A C 1
ATOM 2878 O O . GLU A 1 365 ? -46.828 -34.152 -10.279 1.00 33.88 365 GLU A O 1
ATOM 2883 N N . SER A 1 366 ? -46.127 -36.270 -10.730 1.00 35.38 366 SER A N 1
ATOM 2884 C CA . SER A 1 366 ? -47.001 -36.738 -11.826 1.00 35.38 366 SER A CA 1
ATOM 2885 C C . SER A 1 366 ? -46.482 -36.416 -13.233 1.00 35.38 366 SER A C 1
ATOM 2887 O O . SER A 1 366 ? -46.205 -35.266 -13.541 1.00 35.38 366 SER A O 1
ATOM 2889 N N . LYS A 1 367 ? -46.328 -37.371 -14.154 1.00 37.44 367 LYS A N 1
ATOM 2890 C CA . LYS A 1 367 ? -46.920 -38.708 -14.311 1.00 37.44 367 LYS A CA 1
ATOM 2891 C C . LYS A 1 367 ? -45.968 -39.608 -15.097 1.00 37.44 367 LYS A C 1
ATOM 2893 O O . LYS A 1 367 ? -45.209 -39.041 -15.914 1.00 37.44 367 LYS A O 1
#

Mean predicted aligned error: 11.93 Å

Radius of gyration: 24.33 Å; Cα contacts (8 Å, |Δi|>4): 411; chains: 1; bounding box: 71×75×68 Å

Sequence (367 aa):
MIDFELSPRAPAPLREDLEVLYVKASAHGMTVYMMAYPWVEIQLWYDPSEYPELHVEHWRFWMNGRRVFWEWGLHAPLTSNAALTQRRKRKMAAVAARLVFISMNNATFGYYNFLHRLEYSGNTLLMWWGGLPGKTSSAGSASAGPTSEDLGEMCRRNKFEYKTRIHSALTPGRLDKNAYKNMTSLLVLSGALNPACKKPENRLSDLALARVRLDVTSQRPARKHWKGNLKAGVWKALVEDTRIRDLQATVEAQLRDSTYEIPRATAFDPKEATKSGYDPFKKADGSYTALAPDEGLPVDYDDVVAAQGDDDATSETVDEVIDMTGDQSQVVEGIPLGNNNDEISDSSSTASLLRKVNEKTPKTESK

Solvent-accessible surface area (backbone atoms only — not comparable to full-atom values): 21958 Å² total; per-residue (Å²): 124,80,95,67,67,60,22,90,83,48,48,67,71,57,55,54,53,51,48,51,48,40,52,56,20,48,76,71,78,37,49,47,36,47,50,20,52,62,55,71,68,35,62,35,62,52,45,48,83,84,38,48,48,61,39,45,47,48,50,51,41,47,60,68,24,38,55,46,48,45,55,56,39,57,26,65,50,48,63,41,72,66,56,51,51,51,51,52,52,50,41,53,53,41,50,28,46,48,30,52,48,51,19,48,44,19,45,61,57,25,36,63,37,36,50,47,25,51,61,69,54,69,50,73,58,81,69,63,44,76,26,44,48,50,78,86,35,75,37,27,73,69,41,98,58,83,53,69,62,47,37,42,57,32,52,75,75,34,59,67,63,33,50,52,51,59,66,21,52,51,39,67,43,47,52,31,70,79,26,59,90,44,70,46,52,42,34,59,49,64,45,24,54,27,76,82,50,93,50,63,64,59,21,44,44,67,64,17,48,12,29,38,45,49,50,75,72,43,92,62,86,72,64,77,76,68,58,79,61,63,88,41,72,50,45,22,49,37,68,68,33,61,70,40,48,55,49,23,56,51,51,53,49,25,53,76,68,72,66,60,76,60,80,81,52,80,78,85,56,76,70,65,45,69,42,86,92,41,71,63,68,49,44,98,88,69,47,62,29,45,34,45,45,63,96,70,67,71,67,53,50,69,55,52,53,61,73,56,58,89,80,72,81,73,86,75,88,70,89,76,72,86,78,78,77,79,84,86,79,84,84,90,80,82,88,79,90,76,90,83,82,87,84,88,82,89,80,90,88,87,91,82,90,91,86,79,84,89,82,81,87,82,88,88,86,88,131

Secondary structure (DSSP, 8-state):
--SS-B-TTS-HHHHHHHHHHHHHHHHTT--HHHHHS--TTPBPSS-TTT-HHHHHHHHHHHHHHHHHHHHHHHTPPBS-HHHHHHHHHHHHHHHHHHHHHHHHHHHHH-HHHHHHHHHHT--GGGG----SPPTTSHHHHH--S-----HHHHHHH-HHHHHHHHHHTTSTTGGGTTS-SSHHHHHHHTTTT-TT-SSGGGS--HHHHHHHHHHHHSS----TTT---TTSHHHHHHHH-HHHHHHHHHHHHHHHTT-PPPPPPPPPPGGGGGSTTPPPSB-TTS-BSSBPPSSS----HHHHHHHTTTTT----------------------------------------S--------------

Organism: NCBI:txid129364